Protein AF-A0A7S2V4F4-F1 (afdb_monomer_lite)

Structure (mmCIF, N/CA/C/O backbone):
data_AF-A0A7S2V4F4-F1
#
_entry.id   AF-A0A7S2V4F4-F1
#
loop_
_atom_site.group_PDB
_atom_site.id
_atom_site.type_symbol
_atom_site.label_atom_id
_atom_site.label_alt_id
_atom_site.label_comp_id
_atom_site.label_asym_id
_atom_site.label_entity_id
_atom_site.label_seq_id
_atom_site.pdbx_PDB_ins_code
_atom_site.Cartn_x
_atom_site.Cartn_y
_atom_site.Cartn_z
_atom_site.occupancy
_atom_site.B_iso_or_equiv
_atom_site.auth_seq_id
_atom_site.auth_comp_id
_atom_site.auth_asym_id
_atom_site.auth_atom_id
_atom_site.pdbx_PDB_model_num
ATOM 1 N N . MET A 1 1 ? -9.415 -10.595 29.756 1.00 62.31 1 MET A N 1
ATOM 2 C CA . MET A 1 1 ? -10.072 -9.813 30.822 1.00 62.31 1 MET A CA 1
ATOM 3 C C . MET A 1 1 ? -10.295 -10.662 32.071 1.00 62.31 1 MET A C 1
ATOM 5 O O . MET A 1 1 ? -10.622 -11.830 31.915 1.00 62.31 1 MET A O 1
ATOM 9 N N . ASN A 1 2 ? -10.116 -10.116 33.281 1.00 62.28 2 ASN A N 1
ATOM 10 C CA . ASN A 1 2 ? -10.559 -10.760 34.531 1.00 62.28 2 ASN A CA 1
ATOM 11 C C . ASN A 1 2 ? -11.779 -10.012 35.090 1.00 62.28 2 ASN A C 1
ATOM 13 O O . ASN A 1 2 ? -11.751 -8.787 35.116 1.00 62.28 2 ASN A O 1
ATOM 17 N N . ILE A 1 3 ? -12.831 -10.720 35.492 1.00 61.59 3 ILE A N 1
ATOM 18 C CA . ILE A 1 3 ? -14.077 -10.138 36.004 1.00 61.59 3 ILE A CA 1
ATOM 19 C C . ILE A 1 3 ? -14.425 -10.887 37.281 1.00 61.59 3 ILE A C 1
ATOM 21 O O . ILE A 1 3 ? -14.670 -12.094 37.228 1.00 61.59 3 ILE A O 1
ATOM 25 N N . ASN A 1 4 ? -14.390 -10.199 38.423 1.00 64.31 4 ASN A N 1
ATOM 26 C CA . ASN A 1 4 ? -14.613 -10.798 39.747 1.00 64.31 4 ASN A CA 1
ATOM 27 C C . ASN A 1 4 ? -13.823 -12.115 39.967 1.00 64.31 4 ASN A C 1
ATOM 29 O O . ASN A 1 4 ? -14.326 -13.072 40.552 1.00 64.31 4 ASN A O 1
ATOM 33 N N . GLY A 1 5 ? -12.590 -12.197 39.452 1.00 60.75 5 GLY A N 1
ATOM 34 C CA . GLY A 1 5 ? -11.716 -13.369 39.568 1.00 60.75 5 GLY A CA 1
ATOM 35 C C . GLY A 1 5 ? -11.769 -14.358 38.394 1.00 60.75 5 GLY A C 1
ATOM 36 O O . GLY A 1 5 ? -10.877 -15.201 38.291 1.00 60.75 5 GLY A O 1
ATOM 37 N N . GLN A 1 6 ? -12.729 -14.253 37.469 1.00 55.91 6 GLN A N 1
ATOM 38 C CA . GLN A 1 6 ? -12.863 -15.160 36.317 1.00 55.91 6 GLN A CA 1
ATOM 39 C C . GLN A 1 6 ? -12.247 -14.581 35.038 1.00 55.91 6 GLN A C 1
ATOM 41 O O . GLN A 1 6 ? -12.416 -13.404 34.738 1.00 55.91 6 GLN A O 1
ATOM 46 N N . ASN A 1 7 ? -11.542 -15.406 34.255 1.00 56.91 7 ASN A N 1
ATOM 47 C CA . ASN A 1 7 ? -10.865 -14.966 33.031 1.00 56.91 7 ASN A CA 1
ATOM 48 C C . ASN A 1 7 ? -11.736 -15.175 31.781 1.00 56.91 7 ASN A C 1
ATOM 50 O O . ASN A 1 7 ? -12.131 -16.296 31.476 1.00 56.91 7 ASN A O 1
ATOM 54 N N . PHE A 1 8 ? -11.934 -14.113 31.004 1.00 54.91 8 PHE A N 1
ATOM 55 C CA . PHE A 1 8 ? -12.653 -14.101 29.730 1.00 54.91 8 PHE A CA 1
ATOM 56 C C . PHE A 1 8 ? -11.713 -13.656 28.596 1.00 54.91 8 PHE A C 1
ATOM 58 O O . PHE A 1 8 ? -10.886 -12.761 28.802 1.00 54.91 8 PHE A O 1
ATOM 65 N N . LYS A 1 9 ? -11.821 -14.278 27.409 1.00 49.66 9 LYS A N 1
ATOM 66 C CA . LYS A 1 9 ? -11.088 -13.861 26.191 1.00 49.66 9 LYS A CA 1
ATOM 67 C C . LYS A 1 9 ? -11.708 -12.581 25.618 1.00 49.66 9 LYS A C 1
ATOM 69 O O . LYS A 1 9 ? -11.073 -11.538 25.624 1.00 49.66 9 LYS A O 1
ATOM 74 N N . SER A 1 10 ? -12.993 -12.659 25.298 1.00 52.56 10 SER A N 1
ATOM 75 C CA . SER A 1 10 ? -13.934 -11.553 25.140 1.00 52.56 10 SER A CA 1
ATOM 76 C C . SER A 1 10 ? -15.128 -11.879 26.039 1.00 52.56 10 SER A C 1
ATOM 78 O O . SER A 1 10 ? -15.491 -13.048 26.199 1.00 52.56 10 SER A O 1
ATOM 80 N N . GLY A 1 11 ? -15.654 -10.889 26.753 1.00 50.84 11 GLY A N 1
ATOM 81 C CA . GLY A 1 11 ? -16.546 -11.144 27.882 1.00 50.84 11 GLY A CA 1
ATOM 82 C C . GLY A 1 11 ? -17.834 -10.369 27.745 1.00 50.84 11 GLY A C 1
ATOM 83 O O . GLY A 1 11 ? -17.830 -9.161 27.936 1.00 50.84 11 GLY A O 1
ATOM 84 N N . PHE A 1 12 ? -18.922 -11.070 27.434 1.00 53.38 12 PHE A N 1
ATOM 85 C CA . PHE A 1 12 ? -20.243 -10.631 27.855 1.00 53.38 12 PHE A CA 1
ATOM 86 C C . PHE A 1 12 ? -20.450 -11.157 29.271 1.00 53.38 12 PHE A C 1
ATOM 88 O O . PHE A 1 12 ? -20.542 -12.367 29.482 1.00 53.38 12 PHE A O 1
ATOM 95 N N . VAL A 1 13 ? -20.484 -10.259 30.245 1.00 58.81 13 VAL A N 1
ATOM 96 C CA . VAL A 1 13 ? -20.947 -10.602 31.592 1.00 58.81 13 VAL A CA 1
ATOM 97 C C . VAL A 1 13 ? -22.441 -10.389 31.611 1.00 58.81 13 VAL A C 1
ATOM 99 O O . VAL A 1 13 ? -22.906 -9.389 31.072 1.00 58.81 13 VAL A O 1
ATOM 102 N N . SER A 1 14 ? -23.183 -11.292 32.246 1.00 56.91 14 SER A N 1
ATOM 103 C CA . SER A 1 14 ? -24.577 -11.021 32.576 1.00 56.91 14 SER A CA 1
ATOM 104 C C . SER A 1 14 ? -24.860 -11.255 34.043 1.00 56.91 14 SER A C 1
ATOM 106 O O . SER A 1 14 ? -24.337 -12.200 34.630 1.00 56.91 14 SER A O 1
ATOM 108 N N . LYS A 1 15 ? -25.700 -10.391 34.620 1.00 61.22 15 LYS A N 1
ATOM 109 C CA . LYS A 1 15 ? -26.214 -10.529 35.991 1.00 61.22 15 LYS A CA 1
ATOM 110 C C . LYS A 1 15 ? -25.131 -10.655 37.074 1.00 61.22 15 LYS A C 1
ATOM 112 O O . LYS A 1 15 ? -25.259 -11.474 37.980 1.00 61.22 15 LYS A O 1
ATOM 117 N N . SER A 1 16 ? -24.074 -9.846 36.993 1.00 64.19 16 SER A N 1
ATOM 118 C CA . SER A 1 16 ? -23.064 -9.785 38.059 1.00 64.19 16 SER A CA 1
ATOM 119 C C . SER A 1 16 ? -23.519 -8.895 39.220 1.00 64.19 16 SER A C 1
ATOM 121 O O . SER A 1 16 ? -24.177 -7.880 38.997 1.00 64.19 16 SER A O 1
ATOM 123 N N . THR A 1 17 ? -23.150 -9.277 40.447 1.00 67.31 17 THR A N 1
ATOM 124 C CA . THR A 1 17 ? -23.440 -8.542 41.688 1.00 67.31 17 THR A CA 1
ATOM 125 C C . THR A 1 17 ? -22.506 -7.346 41.874 1.00 67.31 17 THR A C 1
ATOM 127 O O . THR A 1 17 ? -21.348 -7.399 41.463 1.00 67.31 17 THR A O 1
ATOM 130 N N . ASN A 1 18 ? -23.005 -6.298 42.530 1.00 69.00 18 ASN A N 1
ATOM 131 C CA . ASN A 1 18 ? -22.286 -5.064 42.859 1.00 69.00 18 ASN A CA 1
ATOM 132 C C . ASN A 1 18 ? -21.264 -5.238 44.016 1.00 69.00 18 ASN A C 1
ATOM 134 O O . ASN A 1 18 ? -21.621 -5.889 45.004 1.00 69.00 18 ASN A O 1
ATOM 138 N N . PRO A 1 19 ? -20.059 -4.623 43.967 1.00 73.62 19 PRO A N 1
ATOM 139 C CA . PRO A 1 19 ? -19.442 -3.964 42.811 1.00 73.62 19 PRO A CA 1
ATOM 140 C C . PRO A 1 19 ? -18.874 -4.971 41.806 1.00 73.62 19 PRO A C 1
ATOM 142 O O . PRO A 1 19 ? -18.533 -6.104 42.152 1.00 73.62 19 PRO A O 1
ATOM 145 N N . ILE A 1 20 ? -18.761 -4.549 40.548 1.00 75.12 20 ILE A N 1
ATOM 146 C CA . ILE A 1 20 ? -18.159 -5.355 39.480 1.00 75.12 20 ILE A CA 1
ATOM 147 C C . ILE A 1 20 ? -16.804 -4.752 39.148 1.00 75.12 20 ILE A C 1
ATOM 149 O O . ILE A 1 20 ? -16.725 -3.583 38.778 1.00 75.12 20 ILE A O 1
ATOM 153 N N . ILE A 1 21 ? -15.747 -5.555 39.263 1.00 78.38 21 ILE A N 1
ATOM 154 C CA . ILE A 1 21 ? -14.378 -5.105 39.008 1.00 78.38 21 ILE A CA 1
ATOM 155 C C . ILE A 1 21 ? -13.834 -5.827 37.778 1.00 78.38 21 ILE A C 1
ATOM 157 O O . ILE A 1 21 ? -13.839 -7.061 37.701 1.00 78.38 21 ILE A O 1
ATOM 161 N N . PHE A 1 22 ? -13.337 -5.045 36.824 1.00 76.38 22 PHE A N 1
ATOM 162 C CA . PHE A 1 22 ? -12.709 -5.517 35.601 1.00 76.38 22 PHE A CA 1
ATOM 163 C C . PHE A 1 22 ? -11.201 -5.276 35.654 1.00 76.38 22 PHE A C 1
ATOM 165 O O . PHE A 1 22 ? -10.751 -4.138 35.735 1.00 76.38 22 PHE A O 1
ATOM 172 N N . GLY A 1 23 ? -10.409 -6.340 35.532 1.00 76.75 23 GLY A N 1
ATOM 173 C CA . GLY A 1 23 ? -8.972 -6.255 35.270 1.00 76.75 23 GLY A CA 1
ATOM 174 C C . GLY A 1 23 ? -8.701 -6.201 33.766 1.00 76.75 23 GLY A C 1
ATOM 175 O O . GLY A 1 23 ? -8.904 -7.204 33.063 1.00 76.75 23 GLY A O 1
ATOM 176 N N . LEU A 1 24 ? -8.231 -5.049 33.278 1.00 74.62 24 LEU A N 1
ATOM 177 C CA . LEU A 1 24 ? -8.103 -4.745 31.850 1.00 74.62 24 LEU A CA 1
ATOM 178 C C . LEU A 1 24 ? -6.743 -5.090 31.234 1.00 74.62 24 LEU A C 1
ATOM 180 O O . LEU A 1 24 ? -6.653 -5.212 30.018 1.00 74.62 24 LEU A O 1
ATOM 184 N N . LYS A 1 25 ? -5.689 -5.324 32.024 1.00 74.38 25 LYS A N 1
ATOM 185 C CA . LYS A 1 25 ? -4.336 -5.638 31.505 1.00 74.38 25 LYS A CA 1
ATOM 186 C C . LYS A 1 25 ? -3.853 -4.684 30.385 1.00 74.38 25 LYS A C 1
ATOM 188 O O . LYS A 1 25 ? -3.055 -5.115 29.561 1.00 74.38 25 LYS A O 1
ATOM 193 N N . GLU A 1 26 ? -4.359 -3.447 30.333 1.00 68.38 26 GLU A N 1
ATOM 194 C CA . GLU A 1 26 ? -4.004 -2.425 29.329 1.00 68.38 26 GLU A CA 1
ATOM 195 C C . GLU A 1 26 ? -4.258 -2.852 27.858 1.00 68.38 26 GLU A C 1
ATOM 197 O O . GLU A 1 26 ? -3.609 -2.359 26.944 1.00 68.38 26 GLU A O 1
ATOM 202 N N . LYS A 1 27 ? -5.199 -3.780 27.615 1.00 67.88 27 LYS A N 1
ATOM 203 C CA . LYS A 1 27 ? -5.502 -4.351 26.280 1.00 67.88 27 LYS A CA 1
ATOM 204 C C . LYS A 1 27 ? -6.847 -3.934 25.681 1.00 67.88 27 LYS A C 1
ATOM 206 O O . LYS A 1 27 ? -7.275 -4.488 24.675 1.00 67.88 27 LYS A O 1
ATOM 211 N N . TYR A 1 28 ? -7.569 -3.039 26.339 1.00 73.44 28 TYR A N 1
ATOM 212 C CA . TYR A 1 28 ? -8.926 -2.675 25.949 1.00 73.44 28 TYR A CA 1
ATOM 213 C C . TYR A 1 28 ? -9.034 -1.156 25.867 1.00 73.44 28 TYR A C 1
ATOM 215 O O . TYR A 1 28 ? -8.534 -0.446 26.735 1.00 73.44 28 TYR A O 1
ATOM 223 N N . HIS A 1 29 ? -9.706 -0.680 24.829 1.00 73.19 29 HIS A N 1
ATOM 224 C CA . HIS A 1 29 ? -9.856 0.742 24.508 1.00 73.19 29 HIS A CA 1
ATOM 225 C C . HIS A 1 29 ? -11.310 1.233 24.557 1.00 73.19 29 HIS A C 1
ATOM 227 O O . HIS A 1 29 ? -11.569 2.4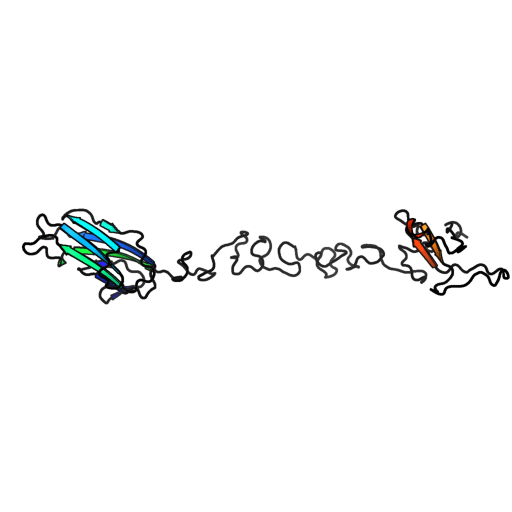25 24.703 1.00 73.19 29 HIS A O 1
ATOM 233 N N . GLY A 1 30 ? -12.266 0.307 24.488 1.00 71.06 30 GLY A N 1
ATOM 234 C CA . GLY A 1 30 ? -13.679 0.594 24.328 1.00 71.06 30 GLY A CA 1
ATOM 235 C C . GLY A 1 30 ? -14.517 -0.292 25.233 1.00 71.06 30 GLY A C 1
ATOM 236 O O . GLY A 1 30 ? -14.345 -1.516 25.277 1.00 71.06 30 GLY A O 1
ATOM 237 N N . LEU A 1 31 ? -15.450 0.342 25.933 1.00 75.38 31 LEU A N 1
ATOM 238 C CA . LEU A 1 31 ? -16.411 -0.307 26.810 1.00 75.38 31 LEU A CA 1
ATOM 239 C C . LEU A 1 31 ? -17.833 0.048 26.375 1.00 75.38 31 LEU A C 1
ATOM 241 O O . LEU A 1 31 ? -18.158 1.218 26.168 1.00 75.38 31 LEU A O 1
ATOM 245 N N . ALA A 1 32 ? -18.682 -0.973 26.298 1.00 73.25 32 ALA A N 1
ATOM 246 C CA . ALA A 1 32 ? -20.126 -0.812 26.269 1.00 73.25 32 ALA A CA 1
ATOM 247 C C . ALA A 1 32 ? -20.733 -1.638 27.404 1.00 73.25 32 ALA A C 1
ATOM 249 O O . ALA A 1 32 ? -20.444 -2.829 27.541 1.00 73.25 32 ALA A O 1
ATOM 250 N N . PHE A 1 33 ? -21.566 -1.038 28.243 1.00 75.88 33 PHE A N 1
ATOM 251 C CA . PHE A 1 33 ? -22.183 -1.762 29.348 1.00 75.88 33 PHE A CA 1
ATOM 252 C C . PHE A 1 33 ? -23.572 -1.226 29.665 1.00 75.88 33 PHE A C 1
ATOM 254 O O . PHE A 1 33 ? -23.840 -0.041 29.534 1.00 75.88 33 PHE A O 1
ATOM 261 N N . CYS A 1 34 ? -24.467 -2.110 30.085 1.00 76.31 34 CYS A N 1
ATOM 262 C CA . CYS A 1 34 ? -25.836 -1.780 30.440 1.00 76.31 34 CYS A CA 1
ATOM 263 C C . CYS A 1 34 ? -26.121 -2.190 31.879 1.00 76.31 34 CYS A C 1
ATOM 265 O O . CYS A 1 34 ? -25.716 -3.264 32.325 1.00 76.31 34 CYS A O 1
ATOM 267 N N . VAL A 1 35 ? -26.843 -1.339 32.594 1.00 77.12 35 VAL A N 1
ATOM 268 C CA . VAL A 1 35 ? -27.091 -1.445 34.032 1.00 77.12 35 VAL A CA 1
ATOM 269 C C . VAL A 1 35 ? -28.580 -1.373 34.305 1.00 77.12 35 VAL A C 1
ATOM 271 O O . VAL A 1 35 ? -29.305 -0.630 33.639 1.00 77.12 35 VAL A O 1
ATOM 274 N N . GLY A 1 36 ? -29.043 -2.137 35.288 1.00 72.56 36 GLY A N 1
ATOM 275 C CA . GLY A 1 36 ? -30.450 -2.165 35.655 1.00 72.56 36 GLY A CA 1
ATOM 276 C C . GLY A 1 36 ? -30.681 -2.640 37.082 1.00 72.56 36 GLY A C 1
ATOM 277 O O . GLY A 1 36 ? -29.808 -3.215 37.738 1.00 72.56 36 GLY A O 1
ATOM 278 N N . ILE A 1 37 ? -31.896 -2.393 37.562 1.00 70.56 37 ILE A N 1
ATOM 279 C CA . ILE A 1 37 ? -32.389 -2.904 38.840 1.00 70.56 37 ILE A CA 1
ATOM 280 C C . ILE A 1 37 ? -33.363 -4.040 38.520 1.00 70.56 37 ILE A C 1
ATOM 282 O O . ILE A 1 37 ? -34.216 -3.900 37.648 1.00 70.56 37 ILE A O 1
ATOM 286 N N . SER A 1 38 ? -33.214 -5.195 39.173 1.00 65.81 38 SER A N 1
ATOM 287 C CA . SER A 1 38 ? -34.147 -6.314 38.994 1.00 65.81 38 SER A CA 1
ATOM 288 C C . SER A 1 38 ? -35.543 -5.964 39.524 1.00 65.81 38 SER A C 1
ATOM 290 O O . SER A 1 38 ? -35.670 -5.386 40.604 1.00 65.81 38 SER A O 1
ATOM 292 N N . GLU A 1 39 ? -36.594 -6.398 38.821 1.00 58.94 39 GLU A N 1
ATOM 293 C CA . GLU A 1 39 ? -38.003 -6.237 39.231 1.00 58.94 39 GLU A CA 1
ATOM 294 C C . GLU A 1 39 ? -38.330 -6.923 40.572 1.00 58.94 39 GLU A C 1
ATOM 296 O O . GLU A 1 39 ? -39.334 -6.616 41.205 1.00 58.94 39 GLU A O 1
ATOM 301 N N . HIS A 1 40 ? -37.466 -7.829 41.041 1.00 56.53 40 HIS A N 1
ATOM 302 C CA . HIS A 1 40 ? -37.602 -8.500 42.337 1.00 56.53 40 HIS A CA 1
ATOM 303 C C . HIS A 1 40 ? -37.012 -7.713 43.519 1.00 56.53 40 HIS A C 1
ATOM 305 O O . HIS A 1 40 ? -36.945 -8.248 44.626 1.00 56.53 40 HIS A O 1
ATOM 311 N N . SER A 1 41 ? -36.542 -6.480 43.309 1.00 56.31 41 SER A N 1
ATOM 312 C CA . SER A 1 41 ? -35.979 -5.677 44.395 1.00 56.31 41 SER A CA 1
ATOM 313 C C . SER A 1 41 ? -37.054 -5.123 45.331 1.00 56.31 41 SER A C 1
ATOM 315 O O . SER A 1 41 ? -38.091 -4.637 44.893 1.00 56.31 41 SER A O 1
ATOM 317 N N . THR A 1 42 ? -36.797 -5.190 46.639 1.00 54.66 42 THR A N 1
ATOM 318 C CA . THR A 1 42 ? -37.662 -4.636 47.696 1.00 54.66 42 THR A CA 1
ATOM 319 C C . THR A 1 42 ? -37.406 -3.151 47.951 1.00 54.66 42 THR A C 1
ATOM 321 O O . THR A 1 42 ? -37.871 -2.604 48.949 1.00 54.66 42 THR A O 1
ATOM 324 N N . CYS A 1 43 ? -36.645 -2.488 47.079 1.00 52.12 43 CYS A N 1
ATOM 325 C CA . CYS A 1 43 ? -36.436 -1.051 47.150 1.00 52.12 43 CYS A CA 1
ATOM 326 C C . CYS A 1 43 ? -37.803 -0.392 46.903 1.00 52.12 43 CYS A C 1
ATOM 328 O O . CYS A 1 43 ? -38.453 -0.719 45.924 1.00 52.12 43 CYS A O 1
ATOM 330 N N . GLY A 1 44 ? -38.303 0.460 47.800 1.00 54.69 44 GLY A N 1
ATOM 331 C CA . GLY A 1 44 ? -39.604 1.125 47.624 1.00 54.69 44 GLY A CA 1
ATOM 332 C C . GLY A 1 44 ? -39.606 2.133 46.460 1.00 54.69 44 GLY A C 1
ATOM 333 O O . GLY A 1 44 ? -39.286 1.814 45.321 1.00 54.69 44 GLY A O 1
ATOM 334 N N . SER A 1 45 ? -39.904 3.407 46.731 1.00 57.78 45 SER A N 1
ATOM 335 C CA . SER A 1 45 ? -39.736 4.530 45.781 1.00 57.78 45 SER A CA 1
ATOM 336 C C . SER A 1 45 ? -38.259 4.914 45.540 1.00 57.78 45 SER A C 1
ATOM 338 O O . SER A 1 45 ? -37.922 6.087 45.376 1.00 57.78 45 SER A O 1
ATOM 340 N N . GLY A 1 46 ? -37.356 3.935 45.606 1.00 64.44 46 GLY A N 1
ATOM 341 C CA . GLY A 1 46 ? -35.912 4.138 45.604 1.00 64.44 46 GLY A CA 1
ATOM 342 C C . GLY A 1 46 ? -35.320 4.295 44.203 1.00 64.44 46 GLY A C 1
ATOM 343 O O . GLY A 1 46 ? -35.847 3.777 43.219 1.00 64.44 46 GLY A O 1
ATOM 344 N N . TRP A 1 47 ? -34.178 4.975 44.146 1.00 71.69 47 TRP A N 1
ATOM 345 C CA . TRP A 1 47 ? -33.321 5.083 42.968 1.00 71.69 47 TRP A CA 1
ATOM 346 C C . TRP A 1 47 ? -31.916 4.564 43.286 1.00 71.69 47 TRP A C 1
ATOM 348 O O . TRP A 1 47 ? -31.471 4.608 44.441 1.00 71.69 47 TRP A O 1
ATOM 358 N N . ALA A 1 48 ? -31.224 4.079 42.256 1.00 75.75 48 ALA A N 1
ATOM 359 C CA . ALA A 1 48 ? -29.810 3.728 42.312 1.00 75.75 48 ALA A CA 1
ATOM 360 C C . ALA A 1 48 ? -29.024 4.607 41.337 1.00 75.75 48 ALA A C 1
ATOM 362 O O . ALA A 1 48 ? -29.416 4.769 40.180 1.00 75.75 48 ALA A O 1
ATOM 363 N N . GLU A 1 49 ? -27.921 5.175 41.808 1.00 82.19 49 GLU A N 1
ATOM 364 C CA . GLU A 1 49 ? -26.916 5.796 40.954 1.00 82.19 49 GLU A CA 1
ATOM 365 C C . GLU A 1 49 ? -25.840 4.763 40.643 1.00 82.19 49 GLU A C 1
ATOM 367 O O . GLU A 1 49 ? -25.247 4.160 41.538 1.00 82.19 49 GLU A O 1
ATOM 372 N N . PHE A 1 50 ? -25.607 4.560 39.358 1.00 80.62 50 PHE A N 1
ATOM 373 C CA . PHE A 1 50 ? -24.586 3.680 38.833 1.00 80.62 50 PHE A CA 1
ATOM 374 C C . PHE A 1 50 ? -23.393 4.512 38.395 1.00 80.62 50 PHE A C 1
ATOM 376 O O . PHE A 1 50 ? -23.552 5.391 37.548 1.00 80.62 50 PHE A O 1
ATOM 383 N N . ARG A 1 51 ? -22.215 4.238 38.953 1.00 85.62 51 ARG A N 1
ATOM 384 C CA . ARG A 1 51 ? -20.976 4.974 38.683 1.00 85.62 51 ARG A CA 1
ATOM 385 C C . ARG A 1 51 ? -19.946 4.060 38.040 1.00 85.62 51 ARG A C 1
ATOM 387 O O . ARG A 1 51 ? -19.766 2.917 38.462 1.00 85.62 51 ARG A O 1
ATOM 394 N N . LEU A 1 52 ? -19.265 4.587 37.026 1.00 85.38 52 LEU A N 1
ATOM 395 C CA . LEU A 1 52 ? -18.092 3.965 36.428 1.00 85.38 52 LEU A CA 1
ATOM 396 C C . LEU A 1 52 ? -16.829 4.698 36.877 1.00 85.38 52 LEU A C 1
ATOM 398 O O . LEU A 1 52 ? -16.682 5.894 36.622 1.00 85.38 52 LEU A O 1
ATOM 402 N N . LEU A 1 53 ? -15.907 3.957 37.485 1.00 85.81 53 LEU A N 1
ATOM 403 C CA . LEU A 1 53 ? -14.618 4.453 37.955 1.00 85.81 53 LEU A CA 1
ATOM 404 C C . LEU A 1 53 ? -13.481 3.742 37.202 1.00 85.81 53 LEU A C 1
ATOM 406 O O . LEU A 1 53 ? -13.563 2.537 36.951 1.00 85.81 53 LEU A O 1
ATOM 410 N N . ILE A 1 54 ? -12.419 4.476 36.855 1.00 85.00 54 ILE A N 1
ATOM 411 C CA . ILE A 1 54 ? -11.157 3.923 36.320 1.00 85.00 54 ILE A CA 1
ATOM 412 C C . ILE A 1 54 ? -10.104 3.910 37.427 1.00 85.00 54 ILE A C 1
ATOM 414 O O . ILE A 1 54 ? -10.017 4.848 38.222 1.00 85.00 54 ILE A O 1
ATOM 418 N N . ASP A 1 55 ? -9.285 2.858 37.437 1.00 81.94 55 ASP A N 1
ATOM 419 C CA . ASP A 1 55 ? -8.050 2.751 38.223 1.00 81.94 55 ASP A CA 1
ATOM 420 C C . ASP A 1 55 ? -8.225 2.994 39.723 1.00 81.94 55 ASP A C 1
ATOM 422 O O . ASP A 1 55 ? -7.372 3.601 40.366 1.00 81.94 55 ASP A O 1
ATOM 426 N N . GLU A 1 56 ? -9.350 2.515 40.268 1.00 72.12 56 GLU A N 1
ATOM 427 C CA . GLU A 1 56 ? -9.724 2.664 41.684 1.00 72.12 56 GLU A CA 1
ATOM 428 C C . GLU A 1 56 ? -9.693 4.129 42.174 1.00 72.12 56 GLU A C 1
ATOM 430 O O . GLU A 1 56 ? -9.546 4.400 43.365 1.00 72.12 56 GLU A O 1
ATOM 435 N N . SER A 1 57 ? -9.831 5.091 41.257 1.00 69.44 57 SER A N 1
ATOM 436 C CA . SER A 1 57 ? -9.891 6.515 41.583 1.00 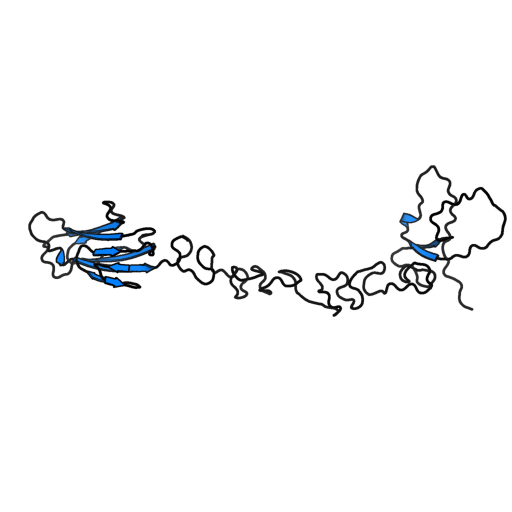69.44 57 SER A CA 1
ATOM 437 C C . SER A 1 57 ? -11.294 6.928 42.031 1.00 69.44 57 SER A C 1
ATOM 439 O O . SER A 1 57 ? -12.279 6.311 41.645 1.00 69.44 57 SER A O 1
ATOM 441 N N . GLU A 1 58 ? -11.411 8.032 42.777 1.00 70.06 58 GLU A N 1
ATOM 442 C CA . GLU A 1 58 ? -12.708 8.684 43.050 1.00 70.06 58 GLU A CA 1
ATOM 443 C C . GLU A 1 58 ? -13.279 9.416 41.815 1.00 70.06 58 GLU A C 1
ATOM 445 O O . GLU A 1 58 ? -14.314 10.082 41.893 1.00 70.06 58 GLU A O 1
ATOM 450 N N . HIS A 1 59 ? -12.603 9.342 40.662 1.00 76.94 59 HIS A N 1
ATOM 451 C CA . HIS A 1 59 ? -13.034 10.011 39.446 1.00 76.94 59 HIS A CA 1
ATOM 452 C C . HIS A 1 59 ? -14.101 9.182 38.722 1.00 76.94 59 HIS A C 1
ATOM 454 O O . HIS A 1 59 ? -13.823 8.123 38.156 1.00 76.94 59 HIS A O 1
ATOM 460 N N . VAL A 1 60 ? -15.330 9.695 38.725 1.00 81.88 60 VAL A N 1
ATOM 461 C CA . VAL A 1 60 ? -16.460 9.117 37.992 1.00 81.88 60 VAL A CA 1
ATOM 462 C C . VAL A 1 60 ? -16.386 9.554 36.529 1.00 81.88 60 VAL A C 1
ATOM 464 O O . VAL A 1 60 ? -16.507 10.742 36.236 1.00 81.88 60 VAL A O 1
ATOM 467 N N . LEU A 1 61 ? -16.208 8.605 35.611 1.00 81.62 61 LEU A N 1
ATOM 468 C CA . LEU A 1 61 ? -16.157 8.891 34.166 1.00 81.62 61 LEU A CA 1
ATOM 469 C C . LEU A 1 61 ? -17.528 9.146 33.570 1.00 81.62 61 LEU A C 1
ATOM 471 O O . LEU A 1 61 ? -17.697 10.017 32.724 1.00 81.62 61 LEU A O 1
ATOM 475 N N . ASP A 1 62 ? -18.493 8.340 33.992 1.00 84.75 62 ASP A N 1
ATOM 476 C CA . ASP A 1 62 ? -19.895 8.508 33.661 1.00 84.75 62 ASP A CA 1
ATOM 477 C C . ASP A 1 62 ? -20.720 7.906 34.800 1.00 84.75 62 ASP A C 1
ATOM 479 O O . ASP A 1 62 ? -20.292 6.977 35.501 1.00 84.75 62 ASP A O 1
ATOM 483 N N . SER A 1 63 ? -21.920 8.438 34.977 1.00 86.06 63 SER A N 1
ATOM 484 C CA . SER A 1 63 ? -22.918 7.869 35.859 1.00 86.06 63 SER A CA 1
ATOM 485 C C . SER A 1 63 ? -24.306 7.921 35.235 1.00 86.06 63 SER A C 1
ATOM 487 O O . SER A 1 63 ? -24.626 8.733 34.360 1.00 86.06 63 SER A O 1
ATOM 489 N N . LYS A 1 64 ? -25.152 6.987 35.657 1.00 86.94 64 LYS A N 1
ATOM 490 C CA . LYS A 1 64 ? -26.560 6.933 35.267 1.00 86.94 64 LYS A CA 1
ATOM 491 C C . LYS A 1 64 ? -27.379 6.643 36.509 1.00 86.94 64 LYS A C 1
ATOM 493 O O . LYS A 1 64 ? -27.100 5.690 37.231 1.00 86.94 64 LYS A O 1
ATOM 498 N N . THR A 1 65 ? -28.412 7.440 36.732 1.00 82.50 65 THR A N 1
ATOM 499 C CA . THR A 1 65 ? -29.388 7.183 37.790 1.00 82.50 65 THR A CA 1
ATOM 500 C C . THR A 1 65 ? -30.579 6.451 37.202 1.00 82.50 65 THR A C 1
ATOM 502 O O . THR A 1 65 ? -31.046 6.794 36.115 1.00 82.50 65 THR A O 1
ATOM 505 N N . LYS A 1 66 ? -31.065 5.442 37.920 1.00 78.88 66 LYS A N 1
ATOM 506 C CA . LYS A 1 66 ? -32.240 4.662 37.543 1.00 78.88 66 LYS A CA 1
ATOM 507 C C . LYS A 1 66 ? -33.212 4.528 38.690 1.00 78.88 66 LYS A C 1
ATOM 509 O O . LYS A 1 66 ? -32.808 4.290 39.830 1.00 78.88 66 LYS A O 1
ATOM 514 N N . ASN A 1 67 ? -34.491 4.620 38.353 1.00 74.12 67 ASN A N 1
ATOM 515 C CA . ASN A 1 67 ? -35.567 4.269 39.265 1.00 74.12 67 ASN A CA 1
ATOM 516 C C . ASN A 1 67 ? -35.892 2.777 39.151 1.00 74.12 67 ASN A C 1
ATOM 518 O O . ASN A 1 67 ? -35.591 2.119 38.151 1.00 74.12 67 ASN A O 1
ATOM 522 N N . LEU A 1 68 ? -36.529 2.236 40.186 1.00 71.12 68 LEU A N 1
ATOM 523 C CA . LEU A 1 68 ? -37.039 0.873 40.144 1.00 71.12 68 LEU A CA 1
ATOM 524 C C . LEU A 1 68 ? -38.078 0.698 39.023 1.00 71.12 68 LEU A C 1
ATOM 526 O O . LEU A 1 68 ? -38.989 1.510 38.882 1.00 71.12 68 LEU A O 1
ATOM 530 N N . GLY A 1 69 ? -37.960 -0.396 38.266 1.00 66.25 69 GLY A N 1
ATOM 531 C CA . GLY A 1 69 ? -38.895 -0.755 37.196 1.00 66.25 69 GLY A CA 1
ATOM 532 C C . GLY A 1 69 ? -38.647 -0.038 35.866 1.00 66.25 69 GLY A C 1
ATOM 533 O O . GLY A 1 69 ? -39.389 -0.269 34.917 1.00 66.25 69 GLY A O 1
ATOM 534 N N . GLU A 1 70 ? -37.621 0.811 35.776 1.00 73.06 70 GLU A N 1
ATOM 535 C CA . GLU A 1 70 ? -37.185 1.382 34.502 1.00 73.06 70 GLU A CA 1
ATOM 536 C C . GLU A 1 70 ? -36.331 0.392 33.702 1.00 73.06 70 GLU A C 1
ATOM 538 O O . GLU A 1 70 ? -35.556 -0.388 34.264 1.00 73.06 70 GLU A O 1
ATOM 543 N N . ASP A 1 71 ? -36.415 0.491 32.372 1.00 75.38 71 ASP A N 1
ATOM 544 C CA . ASP A 1 71 ? -35.535 -0.235 31.458 1.00 75.38 71 ASP A CA 1
ATOM 545 C C . ASP A 1 71 ? -34.057 0.047 31.760 1.00 75.38 71 ASP A C 1
ATOM 547 O O . ASP A 1 71 ? -33.681 1.130 32.232 1.00 75.38 71 ASP A O 1
ATOM 551 N N . ALA A 1 72 ? -33.198 -0.920 31.431 1.00 74.31 72 ALA A N 1
ATOM 552 C CA . ALA A 1 72 ? -31.760 -0.792 31.616 1.00 74.31 72 ALA A CA 1
ATOM 553 C C . ALA A 1 72 ? -31.203 0.463 30.918 1.00 74.31 72 ALA A C 1
ATOM 555 O O . ALA A 1 72 ? -31.597 0.806 29.804 1.00 74.31 72 ALA A O 1
ATOM 556 N N . SER A 1 73 ? -30.259 1.146 31.568 1.00 80.75 73 SER A N 1
ATOM 557 C CA . SER A 1 73 ? -29.481 2.213 30.932 1.00 80.75 73 SER A CA 1
ATOM 558 C C . SER A 1 73 ? -28.191 1.647 30.391 1.00 80.75 73 SER A C 1
ATOM 560 O O . SER A 1 73 ? -27.495 0.938 31.109 1.00 80.75 73 SER A O 1
ATOM 562 N N . CYS A 1 74 ? -27.844 2.016 29.165 1.00 80.25 74 CYS A N 1
ATOM 563 C CA . CYS A 1 74 ? -26.566 1.664 28.578 1.00 80.25 74 CYS A CA 1
ATOM 564 C C . CYS A 1 74 ? -25.620 2.862 28.555 1.00 80.25 74 CYS A C 1
ATOM 566 O O . CYS A 1 74 ? -26.026 4.021 28.447 1.00 80.25 74 CYS A O 1
ATOM 568 N N . PHE A 1 75 ? -24.354 2.525 28.694 1.00 79.31 75 PHE A N 1
ATOM 569 C CA . PHE A 1 75 ? -23.193 3.350 28.490 1.00 79.31 75 PHE A CA 1
ATOM 570 C C . PHE A 1 75 ? -22.501 2.787 27.258 1.00 79.31 75 PHE A C 1
ATOM 572 O O . PHE A 1 75 ? -22.097 1.622 27.256 1.00 79.31 75 PHE A O 1
ATOM 579 N N . ASP A 1 76 ? -22.374 3.602 26.223 1.00 78.25 76 ASP A N 1
ATOM 580 C CA . ASP A 1 76 ? -21.817 3.183 24.945 1.00 78.25 76 ASP A CA 1
ATOM 581 C C . ASP A 1 76 ? -20.625 4.067 24.586 1.00 78.25 76 ASP A C 1
ATOM 583 O O . ASP A 1 76 ? -20.589 5.249 24.930 1.00 78.25 76 ASP A O 1
ATOM 587 N N . ASN A 1 77 ? -19.660 3.491 23.868 1.00 72.56 77 ASN A N 1
ATOM 588 C CA . ASN A 1 77 ? -18.473 4.186 23.361 1.00 72.56 77 ASN A CA 1
ATOM 589 C C . ASN A 1 77 ? -17.635 4.882 24.448 1.00 72.56 77 ASN A C 1
ATOM 591 O O . ASN A 1 77 ? -17.059 5.943 24.204 1.00 72.56 77 ASN A O 1
ATOM 595 N N . ILE A 1 78 ? -17.538 4.290 25.643 1.00 79.50 78 ILE A N 1
ATOM 596 C CA . ILE A 1 78 ? -16.633 4.820 26.664 1.00 79.50 78 ILE A CA 1
ATOM 597 C C . ILE A 1 78 ? -15.202 4.457 26.292 1.00 79.50 78 ILE A C 1
ATOM 599 O O . ILE A 1 78 ? -14.857 3.276 26.185 1.00 79.50 78 ILE A O 1
ATOM 603 N N . ASN A 1 79 ? -14.378 5.491 26.134 1.00 77.31 79 ASN A N 1
ATOM 604 C CA . ASN A 1 79 ? -12.943 5.359 25.954 1.00 77.31 79 ASN A CA 1
ATOM 605 C C . ASN A 1 79 ? -12.291 4.979 27.292 1.00 77.31 79 ASN A C 1
ATOM 607 O O . ASN A 1 79 ? -12.313 5.758 28.244 1.00 77.31 79 ASN A O 1
ATOM 611 N N . ILE A 1 80 ? -11.729 3.775 27.350 1.00 78.75 80 ILE A N 1
ATOM 612 C CA . ILE A 1 80 ? -11.029 3.221 28.521 1.00 78.75 80 ILE A CA 1
ATOM 613 C C . ILE A 1 80 ? -9.542 3.002 28.226 1.00 78.75 80 ILE A C 1
ATOM 615 O O . ILE A 1 80 ? -8.884 2.183 28.868 1.00 78.75 80 ILE A O 1
ATOM 619 N N . PHE A 1 81 ? -9.019 3.708 27.224 1.00 77.00 81 PHE A N 1
ATOM 620 C CA . PHE A 1 81 ? -7.642 3.575 26.791 1.00 77.00 81 PHE A CA 1
ATOM 621 C C . PHE A 1 81 ? -6.655 3.804 27.944 1.00 77.00 81 PHE A C 1
ATOM 623 O O . PHE A 1 81 ? -6.719 4.809 28.650 1.00 77.00 81 PHE A O 1
ATOM 630 N N . GLY A 1 82 ? -5.737 2.853 28.135 1.00 74.88 82 GLY A N 1
ATOM 631 C CA . GLY A 1 82 ? -4.726 2.900 29.194 1.00 74.88 82 GLY A CA 1
ATOM 632 C C . GLY A 1 82 ? -5.228 2.548 30.600 1.00 74.88 82 GLY A C 1
ATOM 633 O O . GLY A 1 82 ? -4.411 2.479 31.516 1.00 74.88 82 GLY A O 1
ATOM 634 N N . ALA A 1 83 ? -6.524 2.275 30.786 1.00 79.44 83 ALA A N 1
ATOM 635 C CA . ALA A 1 83 ? -7.055 1.866 32.081 1.00 79.44 83 ALA A CA 1
ATOM 636 C C . ALA A 1 83 ? -6.560 0.461 32.467 1.00 79.44 83 ALA A C 1
ATOM 638 O O . ALA A 1 83 ? -6.568 -0.486 31.669 1.00 79.44 83 ALA A O 1
ATOM 639 N N . ARG A 1 84 ? -6.160 0.299 33.728 1.00 80.62 84 ARG A N 1
ATOM 640 C CA . ARG A 1 84 ? -5.740 -0.987 34.308 1.00 80.62 84 ARG A CA 1
ATOM 641 C C . ARG A 1 84 ? -6.906 -1.715 34.942 1.00 80.62 84 ARG A C 1
ATOM 643 O O . ARG A 1 84 ? -7.011 -2.940 34.807 1.00 80.62 84 ARG A O 1
ATOM 650 N N . THR A 1 85 ? -7.774 -0.968 35.614 1.00 82.56 85 THR A N 1
ATOM 651 C CA . THR A 1 85 ? -8.977 -1.492 36.255 1.00 82.56 85 THR A CA 1
ATOM 652 C C . THR A 1 85 ? -10.185 -0.613 35.960 1.00 82.56 85 THR A C 1
ATOM 654 O O . THR A 1 85 ? -10.064 0.602 35.823 1.00 82.56 85 THR A O 1
ATOM 657 N N . LEU A 1 86 ? -11.357 -1.237 35.860 1.00 81.69 86 LEU A N 1
ATOM 658 C CA . LEU A 1 86 ? -12.637 -0.536 35.917 1.00 81.69 86 LEU A CA 1
ATOM 659 C C . LEU A 1 86 ? -13.427 -1.068 37.093 1.00 81.69 86 LEU A C 1
ATOM 661 O O . LEU A 1 86 ? -13.571 -2.284 37.233 1.00 81.69 86 LEU A O 1
ATOM 665 N N . THR A 1 87 ? -13.991 -0.160 37.871 1.00 83.44 87 THR A N 1
ATOM 666 C CA . THR A 1 87 ? -14.909 -0.499 38.948 1.00 83.44 87 THR A CA 1
ATOM 667 C C . THR A 1 87 ? -16.268 0.069 38.614 1.00 83.44 87 THR A C 1
ATOM 669 O O . THR A 1 87 ? -16.420 1.249 38.304 1.00 83.44 87 THR A O 1
ATOM 672 N N . PHE A 1 88 ? -17.261 -0.802 38.663 1.00 79.94 88 PHE A N 1
ATOM 673 C CA . PHE A 1 88 ? -18.650 -0.428 38.564 1.00 79.94 88 PHE A CA 1
ATOM 674 C C . PHE A 1 88 ? -19.296 -0.568 39.932 1.00 79.94 88 PHE A C 1
ATOM 676 O O . PHE A 1 88 ? -19.321 -1.668 40.495 1.00 79.94 88 PHE A O 1
ATOM 683 N N . GLU A 1 89 ? -19.834 0.536 40.436 1.00 81.19 89 GLU A N 1
ATOM 684 C CA . GLU A 1 89 ? -20.539 0.565 41.709 1.00 81.19 89 GLU A CA 1
ATOM 685 C C . GLU A 1 89 ? -21.956 1.126 41.552 1.00 81.19 89 GLU A C 1
ATOM 687 O O . GLU A 1 89 ? -22.207 2.073 40.806 1.00 81.19 89 GLU A O 1
ATOM 692 N N . ALA A 1 90 ? -22.895 0.523 42.273 1.00 77.81 90 ALA A N 1
ATOM 693 C CA . ALA A 1 90 ? -24.253 1.010 42.445 1.00 77.81 90 ALA A CA 1
ATOM 694 C C . ALA A 1 90 ? -24.432 1.536 43.872 1.00 77.81 90 ALA A C 1
ATOM 696 O O . ALA A 1 90 ? -24.125 0.831 44.838 1.00 77.81 90 ALA A O 1
ATOM 697 N N . ILE A 1 91 ? -24.967 2.749 44.001 1.00 77.06 91 ILE A N 1
ATOM 698 C CA . ILE A 1 91 ? -25.215 3.420 45.279 1.00 77.06 91 ILE A CA 1
ATOM 699 C C . ILE A 1 91 ? -26.705 3.749 45.376 1.00 77.06 91 ILE A C 1
ATOM 701 O O . ILE A 1 91 ? -27.280 4.358 44.476 1.00 77.06 91 ILE A O 1
ATOM 705 N N . SER A 1 92 ? -27.349 3.339 46.470 1.00 72.75 92 SER A N 1
ATOM 706 C CA . SER A 1 92 ? -28.766 3.627 46.723 1.00 72.75 92 SER A CA 1
ATOM 707 C C . SER A 1 92 ? -28.959 5.006 47.352 1.00 72.75 92 SER A C 1
ATOM 709 O O . SER A 1 92 ? -28.243 5.363 48.286 1.00 72.75 92 SER A O 1
ATOM 711 N N . GLY A 1 93 ? -29.982 5.739 46.915 1.00 60.25 93 GLY A N 1
ATOM 712 C CA . GLY A 1 93 ? -30.258 7.109 47.356 1.00 60.25 93 GLY A CA 1
ATOM 713 C C . GLY A 1 93 ? -31.209 7.309 48.544 1.00 60.25 93 GLY A C 1
ATOM 714 O O . GLY A 1 93 ? -31.800 8.383 48.638 1.00 60.25 93 GLY A O 1
ATOM 715 N N . GLN A 1 94 ? -31.424 6.325 49.428 1.00 56.94 94 GLN A N 1
ATOM 716 C CA . GLN A 1 94 ? -32.320 6.491 50.589 1.00 56.94 94 GLN A CA 1
ATOM 717 C C . GLN A 1 94 ? -31.640 6.240 51.939 1.00 56.94 94 GLN A C 1
ATOM 719 O O . GLN A 1 94 ? -30.774 5.379 52.073 1.00 56.94 94 GLN A O 1
ATOM 724 N N . SER A 1 95 ? -32.078 7.012 52.940 1.00 52.94 95 SER A N 1
ATOM 725 C CA . SER A 1 95 ? -31.590 7.020 54.323 1.00 52.94 95 SER A CA 1
ATOM 726 C C . SER A 1 9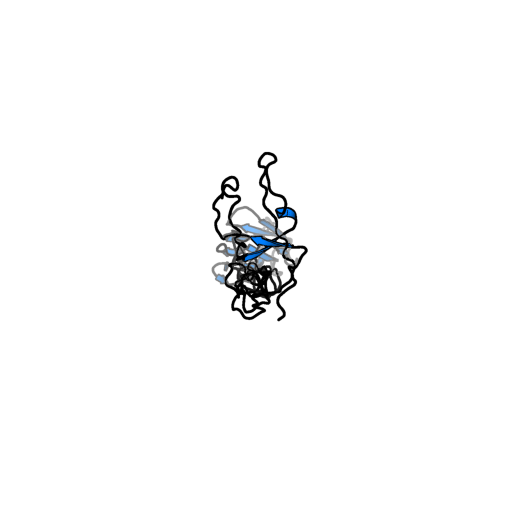5 ? -32.313 6.052 55.264 1.00 52.94 95 SER A C 1
ATOM 728 O O . SER A 1 95 ? -32.022 6.071 56.455 1.00 52.94 95 SER A O 1
ATOM 730 N N . GLU A 1 96 ? -33.237 5.213 54.792 1.00 50.69 96 GLU A N 1
ATOM 731 C CA . GLU A 1 96 ? -33.906 4.228 55.650 1.00 50.69 96 GLU A CA 1
ATOM 732 C C . GLU A 1 96 ? -33.938 2.840 54.994 1.00 50.69 96 GLU A C 1
ATOM 734 O O . GLU A 1 96 ? -34.574 2.618 53.971 1.00 50.69 96 GLU A O 1
ATOM 739 N N . SER A 1 97 ? -33.167 1.937 55.608 1.00 53.56 97 SER A N 1
ATOM 740 C CA . SER A 1 97 ? -33.208 0.469 55.553 1.00 53.56 97 SER A CA 1
ATOM 741 C C . SER A 1 97 ? -33.552 -0.214 54.217 1.00 53.56 97 SER A C 1
ATOM 743 O O . SER A 1 97 ? -34.710 -0.437 53.876 1.00 53.56 97 SER A O 1
ATOM 745 N N . GLU A 1 98 ? -32.477 -0.702 53.591 1.00 54.09 98 GLU A N 1
ATOM 746 C CA . GLU A 1 98 ? -32.398 -1.927 52.781 1.00 54.09 98 GLU A CA 1
ATOM 747 C C . GLU A 1 98 ? -33.099 -1.929 51.416 1.00 54.09 98 GLU A C 1
ATOM 749 O O . GLU A 1 98 ? -33.833 -2.850 51.055 1.00 54.09 98 GLU A O 1
ATOM 754 N N . CYS A 1 99 ? -32.692 -0.998 50.550 1.00 54.50 99 CYS A N 1
ATOM 755 C CA . CYS A 1 99 ? -32.482 -1.413 49.167 1.00 54.50 99 CYS A CA 1
ATOM 756 C C . CYS A 1 99 ? -31.298 -2.393 49.163 1.00 54.50 99 CYS A C 1
ATOM 758 O O . CYS A 1 99 ? -30.140 -1.985 49.248 1.00 54.50 99 CYS A O 1
ATOM 760 N N . GLN A 1 100 ? -31.578 -3.699 49.162 1.00 58.16 100 GLN A N 1
ATOM 761 C CA . GLN A 1 100 ? -30.539 -4.715 49.036 1.00 58.16 100 GLN A CA 1
ATOM 762 C C . GLN A 1 100 ? -29.865 -4.565 47.660 1.00 58.16 100 GLN A C 1
ATOM 764 O O . GLN A 1 100 ? -30.347 -5.077 46.649 1.00 58.16 100 GLN A O 1
ATOM 769 N N . LEU A 1 101 ? -28.726 -3.860 47.623 1.00 57.19 101 LEU A N 1
ATOM 770 C CA . LEU A 1 101 ? -27.894 -3.645 46.426 1.00 57.19 101 LEU A CA 1
ATOM 771 C C . LEU A 1 101 ? -27.458 -4.963 45.752 1.00 57.19 101 LEU A C 1
ATOM 773 O O . LEU A 1 101 ? -27.021 -4.951 44.603 1.00 57.19 101 LEU A O 1
ATOM 777 N N . SER A 1 102 ? -27.628 -6.105 46.429 1.00 55.50 102 SER A N 1
ATOM 778 C CA . SER A 1 102 ? -27.460 -7.460 45.891 1.00 55.50 102 SER A CA 1
ATOM 779 C C . SER A 1 102 ? -28.407 -7.803 44.728 1.00 55.50 102 SER A C 1
ATOM 781 O O . SER A 1 102 ? -28.172 -8.799 44.050 1.00 55.50 102 SER A O 1
ATOM 783 N N . LEU A 1 103 ? -29.447 -6.995 44.470 1.00 54.81 103 LEU A N 1
ATOM 784 C CA . LEU A 1 103 ? -30.403 -7.168 43.361 1.00 54.81 103 LEU A CA 1
ATOM 785 C C . LEU A 1 103 ? -30.160 -6.215 42.173 1.00 54.81 103 LEU A C 1
ATOM 787 O O . LEU A 1 103 ? -30.943 -6.199 41.216 1.00 54.81 103 LEU A O 1
ATOM 791 N N . THR A 1 104 ? -29.075 -5.438 42.216 1.00 63.84 104 THR A N 1
ATOM 792 C CA . THR A 1 104 ? -28.581 -4.689 41.052 1.00 63.84 104 THR A CA 1
ATOM 793 C C . THR A 1 104 ? -27.800 -5.618 40.133 1.00 63.84 104 THR A C 1
ATOM 795 O O . THR A 1 104 ? -27.102 -6.526 40.591 1.00 63.84 104 THR A O 1
ATOM 798 N N . TRP A 1 105 ? -27.940 -5.418 38.826 1.00 65.50 105 TRP A N 1
ATOM 799 C CA . TRP A 1 105 ? -27.219 -6.201 37.83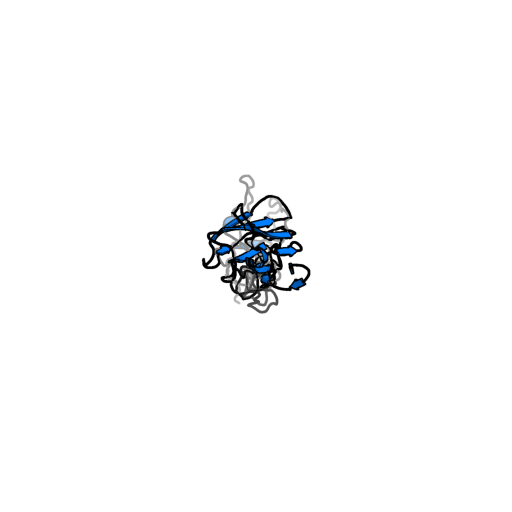5 1.00 65.50 105 TRP A CA 1
ATOM 800 C C . TRP A 1 105 ? -26.625 -5.299 36.759 1.00 65.50 105 TRP A C 1
ATOM 802 O O . TRP A 1 105 ? -27.193 -4.266 36.403 1.00 65.50 105 TRP A O 1
ATOM 812 N N . ALA A 1 106 ? -25.496 -5.728 36.200 1.00 65.56 106 ALA A N 1
ATOM 813 C CA . ALA A 1 106 ? -24.956 -5.136 34.986 1.00 65.56 106 ALA A CA 1
ATOM 814 C C . ALA A 1 106 ? -24.563 -6.211 33.976 1.00 65.56 106 ALA A C 1
ATOM 816 O O . ALA A 1 106 ? -24.133 -7.315 34.337 1.00 65.56 106 ALA A O 1
ATOM 817 N N . ASN A 1 107 ? -24.699 -5.846 32.706 1.00 66.00 107 ASN A N 1
ATOM 818 C CA . ASN A 1 107 ? -24.123 -6.555 31.584 1.00 66.00 107 ASN A CA 1
ATOM 819 C C . ASN A 1 107 ? -23.016 -5.688 30.990 1.00 66.00 107 ASN A C 1
ATOM 821 O O . ASN A 1 107 ? -23.253 -4.522 30.697 1.00 66.00 107 ASN A O 1
ATOM 825 N N . ALA A 1 108 ? -21.828 -6.241 30.774 1.00 65.88 108 ALA A N 1
ATOM 826 C CA . ALA A 1 108 ? -20.713 -5.502 30.185 1.00 65.88 108 ALA A CA 1
ATOM 827 C C . ALA A 1 108 ? -20.153 -6.255 28.984 1.00 65.88 108 ALA A C 1
ATOM 829 O O . ALA A 1 108 ? -20.057 -7.483 29.014 1.00 65.88 108 ALA A O 1
ATOM 830 N N . ARG A 1 109 ? -19.790 -5.502 27.946 1.00 67.44 109 ARG A N 1
ATOM 831 C CA . ARG A 1 109 ? -19.065 -5.941 26.757 1.00 67.44 109 ARG A CA 1
ATOM 832 C C . ARG A 1 109 ? -17.842 -5.044 26.590 1.00 67.44 109 ARG A C 1
ATOM 834 O O . ARG A 1 109 ? -17.955 -3.822 26.586 1.00 67.44 109 ARG A O 1
ATOM 841 N N . VAL A 1 110 ? -16.678 -5.657 26.409 1.00 66.38 110 VAL A N 1
ATOM 842 C CA . VAL A 1 110 ? -15.418 -4.928 26.210 1.00 66.38 110 VAL A CA 1
ATOM 843 C C . VAL A 1 110 ? -14.774 -5.370 24.903 1.00 66.38 110 VAL A C 1
ATOM 845 O O . VAL A 1 110 ? -14.829 -6.557 24.568 1.00 66.38 110 VAL A O 1
ATOM 848 N N . TYR A 1 111 ? -14.196 -4.417 24.174 1.00 66.94 111 TYR A N 1
ATOM 849 C CA . TYR A 1 111 ? -13.534 -4.636 22.888 1.00 66.94 111 TYR A CA 1
ATOM 850 C C . TYR A 1 111 ? -12.016 -4.665 23.078 1.00 66.94 111 TYR A C 1
ATOM 852 O O . TYR A 1 111 ? -11.455 -3.747 23.683 1.00 66.94 111 TYR A O 1
ATOM 860 N N . GLU A 1 112 ? -11.377 -5.758 22.648 1.00 71.25 112 GLU A N 1
ATOM 861 C CA . GLU A 1 112 ? -9.915 -5.896 22.674 1.00 71.25 112 GLU A CA 1
ATOM 862 C C . GLU A 1 112 ? -9.305 -4.981 21.610 1.00 71.25 112 GLU A C 1
ATOM 864 O O . GLU A 1 112 ? -9.805 -4.926 20.489 1.00 71.25 112 GLU A O 1
ATOM 869 N N . ASP A 1 113 ? -8.250 -4.270 21.997 1.00 75.06 113 ASP A N 1
ATOM 870 C CA . ASP A 1 113 ? -7.429 -3.450 21.118 1.00 75.06 113 ASP A CA 1
ATOM 871 C C . ASP A 1 113 ? -6.095 -4.171 20.911 1.00 75.06 113 ASP A C 1
ATOM 873 O O . ASP A 1 113 ? -5.302 -4.336 21.846 1.00 75.06 113 ASP A O 1
ATOM 877 N N . GLU A 1 114 ? -5.864 -4.662 19.697 1.00 79.81 114 GLU A N 1
ATOM 878 C CA . GLU A 1 114 ? -4.606 -5.322 19.342 1.00 79.81 114 GLU A CA 1
ATOM 879 C C . GLU A 1 114 ? -3.475 -4.311 19.120 1.00 79.81 114 GLU A C 1
ATOM 881 O O . GLU A 1 114 ? -2.302 -4.693 19.135 1.00 79.81 114 GLU A O 1
ATOM 886 N N . CYS A 1 115 ? -3.816 -3.030 18.960 1.00 82.81 115 CYS A N 1
ATOM 887 C CA . CYS A 1 115 ? -2.904 -1.932 18.690 1.00 82.81 115 CYS A CA 1
ATOM 888 C C . CYS A 1 115 ? -3.055 -0.804 19.713 1.00 82.81 115 CYS A C 1
ATOM 890 O O . CYS A 1 115 ? -3.301 0.340 19.345 1.00 82.81 115 CYS A O 1
ATOM 892 N N . PRO A 1 116 ? -2.790 -1.072 21.004 1.00 75.69 116 PRO A N 1
ATOM 893 C CA . PRO A 1 116 ? -3.026 -0.093 22.058 1.00 75.69 116 PRO A CA 1
ATOM 894 C C . PRO A 1 116 ? -2.273 1.225 21.821 1.00 75.69 116 PRO A C 1
ATOM 896 O O . PRO A 1 116 ? -2.751 2.288 22.167 1.00 75.69 116 PRO A O 1
ATOM 899 N N . TYR A 1 117 ? -1.100 1.228 21.195 1.00 79.94 117 TYR A N 1
ATOM 900 C CA . TYR A 1 117 ? -0.365 2.481 20.975 1.00 79.94 117 TYR A CA 1
ATOM 901 C C . TYR A 1 117 ? -0.717 3.207 19.666 1.00 79.94 117 TYR A C 1
ATOM 903 O O . TYR A 1 117 ? -0.080 4.212 19.354 1.00 79.94 117 TYR A O 1
ATOM 911 N N . ASP A 1 118 ? -1.710 2.728 18.913 1.00 80.25 118 ASP A N 1
ATOM 912 C CA . ASP A 1 118 ? -2.156 3.313 17.649 1.00 80.25 118 ASP A CA 1
ATOM 913 C C . ASP A 1 118 ? -3.599 3.822 17.766 1.00 80.25 118 ASP A C 1
ATOM 915 O O . ASP A 1 118 ? -4.561 3.065 17.776 1.00 80.25 118 ASP A O 1
ATOM 919 N N . LEU A 1 119 ? -3.772 5.143 17.820 1.00 80.38 119 LEU A N 1
ATOM 920 C CA . LEU A 1 119 ? -5.103 5.750 17.940 1.00 80.38 119 LEU A CA 1
ATOM 921 C C . LEU A 1 119 ? -5.958 5.605 16.671 1.00 80.38 119 LEU A C 1
ATOM 923 O O . LEU A 1 119 ? -7.163 5.850 16.721 1.00 80.38 119 LEU A O 1
ATOM 927 N N . SER A 1 120 ? -5.345 5.269 15.536 1.00 81.81 120 SER A N 1
ATOM 928 C CA . SER A 1 120 ? -6.022 5.145 14.243 1.00 81.81 120 SER A CA 1
ATOM 929 C C . SER A 1 120 ? -6.409 3.708 13.901 1.00 81.81 120 SER A C 1
ATOM 931 O O . SER A 1 120 ? -7.204 3.493 12.985 1.00 81.81 120 SER A O 1
ATOM 933 N N . LYS A 1 121 ? -5.887 2.727 14.645 1.00 81.81 121 LYS A N 1
ATOM 934 C CA . LYS A 1 121 ? -5.988 1.313 14.301 1.00 81.81 121 LYS A CA 1
ATOM 935 C C . LYS A 1 121 ? -6.192 0.466 15.546 1.00 81.81 121 LYS A C 1
ATOM 937 O O . LYS A 1 121 ? -5.484 0.622 16.523 1.00 81.81 121 LYS A O 1
ATOM 942 N N . VAL A 1 122 ? -7.149 -0.454 15.488 1.00 79.31 122 VAL A N 1
ATOM 943 C CA . VAL A 1 122 ? -7.585 -1.246 16.657 1.00 79.31 122 VAL A CA 1
ATOM 944 C C . VAL A 1 122 ? -7.321 -2.744 16.493 1.00 79.31 122 VAL A C 1
ATOM 946 O O . VAL A 1 122 ? -7.330 -3.507 17.455 1.00 79.31 122 VAL A O 1
ATOM 949 N N . SER A 1 123 ? -7.082 -3.172 15.254 1.00 83.94 123 SER A N 1
ATOM 950 C CA . SER A 1 123 ? -6.600 -4.507 14.913 1.00 83.94 123 SER A CA 1
ATOM 951 C C . SER A 1 123 ? -5.254 -4.369 14.223 1.00 83.94 123 SER A C 1
ATOM 953 O O . SER A 1 123 ? -5.065 -3.443 13.439 1.00 83.94 123 SER A O 1
ATOM 955 N N . ALA A 1 124 ? -4.327 -5.288 14.484 1.00 86.44 124 ALA A N 1
ATOM 956 C CA . ALA A 1 124 ? -2.999 -5.231 13.878 1.00 86.44 124 ALA A CA 1
ATOM 957 C C . ALA A 1 124 ? -3.037 -5.393 12.354 1.00 86.44 124 ALA A C 1
ATOM 959 O O . ALA A 1 124 ? -2.194 -4.821 11.668 1.00 86.44 124 ALA A O 1
ATOM 960 N N . GLY A 1 125 ? -4.016 -6.119 11.813 1.00 90.38 125 GLY A N 1
ATOM 961 C CA . GLY A 1 125 ? -4.081 -6.388 10.377 1.00 90.38 125 GLY A CA 1
ATOM 962 C C . GLY A 1 125 ? -2.824 -7.090 9.847 1.00 90.38 125 GLY A C 1
ATOM 963 O O . GLY A 1 125 ? -2.116 -7.773 10.591 1.00 90.38 125 GLY A O 1
ATOM 964 N N . LEU A 1 126 ? -2.554 -6.941 8.550 1.00 93.25 126 LEU A N 1
ATOM 965 C CA . LEU A 1 126 ? -1.385 -7.534 7.890 1.00 93.25 126 LEU A CA 1
ATOM 966 C C . LEU A 1 126 ? -0.156 -6.627 7.998 1.00 93.25 126 LEU A C 1
ATOM 968 O O . LEU A 1 126 ? 0.956 -7.124 8.167 1.00 93.25 126 LEU A O 1
ATOM 972 N N . CYS A 1 127 ? -0.362 -5.311 7.967 1.00 94.31 127 CYS A N 1
ATOM 973 C CA . CYS A 1 127 ? 0.698 -4.314 8.095 1.00 94.31 127 CYS A CA 1
ATOM 974 C C . CYS A 1 127 ? 1.160 -4.080 9.546 1.00 94.31 127 CYS A C 1
ATOM 976 O O . CYS A 1 127 ? 2.112 -3.338 9.783 1.00 94.31 127 CYS A O 1
ATOM 978 N N . GLY A 1 128 ? 0.515 -4.713 10.532 1.00 92.12 128 GLY A N 1
ATOM 979 C CA . GLY A 1 128 ? 0.791 -4.492 11.951 1.00 92.12 128 GLY A CA 1
ATOM 980 C C . GLY A 1 128 ? 0.248 -3.153 12.465 1.00 92.12 128 GLY A C 1
ATOM 981 O O . GLY A 1 128 ? -0.461 -2.428 11.775 1.00 92.12 128 GLY A O 1
ATOM 982 N N . CYS A 1 129 ? 0.559 -2.814 13.712 1.00 91.00 129 CYS A N 1
ATOM 983 C CA . CYS A 1 129 ? 0.155 -1.532 14.295 1.00 91.00 129 CYS A CA 1
ATOM 984 C C . CYS A 1 129 ? 1.038 -0.380 13.791 1.00 91.00 129 CYS A C 1
ATOM 986 O O . CYS A 1 129 ? 2.228 -0.573 13.543 1.00 91.00 129 CYS A O 1
ATOM 988 N N . GLY A 1 130 ? 0.484 0.830 13.701 1.00 91.00 130 GLY A N 1
ATOM 989 C CA . GLY A 1 130 ? 1.177 2.044 13.261 1.00 91.00 130 GLY A CA 1
ATOM 990 C C . GLY A 1 130 ? 1.244 2.224 11.744 1.00 91.00 130 GLY A C 1
ATOM 991 O O . GLY A 1 130 ? 1.751 3.247 11.282 1.00 91.00 130 GLY A O 1
ATOM 992 N N . VAL A 1 131 ? 0.750 1.251 10.974 1.00 93.38 131 VAL A N 1
ATOM 993 C CA . VAL A 1 131 ? 0.710 1.282 9.509 1.00 93.38 131 VAL A CA 1
ATOM 994 C C . VAL A 1 131 ? -0.698 0.889 9.049 1.00 93.38 131 VAL A C 1
ATOM 996 O O . VAL A 1 131 ? -1.182 -0.177 9.451 1.00 93.38 131 VAL A O 1
ATOM 999 N N . PRO A 1 132 ? -1.385 1.721 8.247 1.00 92.12 132 PRO A N 1
ATOM 1000 C CA . PRO A 1 132 ? -2.710 1.387 7.736 1.00 92.12 132 PRO A CA 1
ATOM 1001 C C . PRO A 1 132 ? -2.638 0.189 6.776 1.00 92.12 132 PRO A C 1
ATOM 1003 O O . PRO A 1 132 ? -1.677 0.046 6.025 1.00 92.12 132 PRO A O 1
ATOM 1006 N N . ASP A 1 133 ? -3.653 -0.679 6.809 1.00 94.81 133 ASP A N 1
ATOM 1007 C CA . ASP A 1 133 ? -3.849 -1.715 5.783 1.00 94.81 133 ASP A CA 1
ATOM 1008 C C . ASP A 1 133 ? -4.571 -1.087 4.583 1.00 94.81 133 ASP A C 1
ATOM 1010 O O . ASP A 1 133 ? -5.757 -1.329 4.354 1.00 94.81 133 ASP A O 1
ATOM 1014 N N . GLU A 1 134 ? -3.860 -0.219 3.869 1.00 95.75 134 GLU A N 1
ATOM 1015 C CA . GLU A 1 134 ? -4.334 0.437 2.650 1.00 95.75 134 GLU A CA 1
ATOM 1016 C C . GLU A 1 134 ? -3.675 -0.183 1.414 1.00 95.75 134 GLU A C 1
ATOM 1018 O O . GLU A 1 134 ? -2.567 -0.713 1.485 1.00 95.75 134 GLU A O 1
ATOM 1023 N N . ASP A 1 135 ? -4.408 -0.138 0.308 1.00 97.19 135 ASP A N 1
ATOM 1024 C CA . ASP A 1 135 ? -3.991 -0.521 -1.041 1.00 97.19 135 ASP A CA 1
ATOM 1025 C C . ASP A 1 135 ? -4.298 0.699 -1.919 1.00 97.19 135 ASP A C 1
ATOM 1027 O O . ASP A 1 135 ? -5.454 0.965 -2.274 1.00 97.19 135 ASP A O 1
ATOM 1031 N N . SER A 1 136 ? -3.282 1.542 -2.099 1.00 97.25 136 SER A N 1
ATOM 1032 C CA . SER A 1 136 ? -3.421 2.887 -2.655 1.00 97.25 136 SER A CA 1
ATOM 1033 C C . SER A 1 136 ? -3.700 2.891 -4.157 1.00 97.25 136 SER A C 1
ATOM 1035 O O . SER A 1 136 ? -4.326 3.837 -4.652 1.00 97.25 136 SER A O 1
ATOM 1037 N N . ASP A 1 137 ? -3.241 1.880 -4.893 1.00 97.12 137 ASP A N 1
ATOM 1038 C CA . ASP A 1 137 ? -3.440 1.771 -6.339 1.00 97.12 137 ASP A CA 1
ATOM 1039 C C . ASP A 1 137 ? -4.472 0.712 -6.752 1.00 97.12 137 ASP A C 1
ATOM 1041 O O . ASP A 1 137 ? -4.990 0.775 -7.873 1.00 97.12 137 ASP A O 1
ATOM 1045 N N . GLY A 1 138 ? -4.883 -0.157 -5.830 1.00 97.12 138 GLY A N 1
ATOM 1046 C CA . GLY A 1 138 ? -5.937 -1.138 -6.034 1.00 97.12 138 GLY A CA 1
ATOM 1047 C C . GLY A 1 138 ? -5.468 -2.392 -6.766 1.00 97.12 138 GLY A C 1
ATOM 1048 O O . GLY A 1 138 ? -6.300 -3.039 -7.417 1.00 97.12 138 GLY A O 1
ATOM 1049 N N . ASP A 1 139 ? -4.175 -2.725 -6.712 1.00 95.69 139 ASP A N 1
ATOM 1050 C CA . ASP A 1 139 ? -3.616 -3.934 -7.331 1.00 95.69 139 ASP A CA 1
ATOM 1051 C C . ASP A 1 139 ? -3.844 -5.214 -6.493 1.00 95.69 139 ASP A C 1
ATOM 1053 O O . ASP A 1 139 ? -3.673 -6.340 -6.982 1.00 95.69 139 ASP A O 1
ATOM 1057 N N . GLY A 1 140 ? -4.330 -5.056 -5.257 1.00 95.81 140 GLY A N 1
ATOM 1058 C CA . GLY A 1 140 ? -4.605 -6.128 -4.304 1.00 95.81 140 GLY A CA 1
ATOM 1059 C C . GLY A 1 140 ? -3.449 -6.445 -3.350 1.00 95.81 140 GLY A C 1
ATOM 1060 O O . GLY A 1 140 ? -3.583 -7.366 -2.532 1.00 95.81 140 GLY A O 1
ATOM 1061 N N . VAL A 1 141 ? -2.333 -5.721 -3.429 1.00 97.00 141 VAL A N 1
ATOM 1062 C CA . VAL A 1 141 ? -1.192 -5.774 -2.515 1.00 97.00 141 VAL A CA 1
ATOM 1063 C C . VAL A 1 141 ? -1.236 -4.538 -1.618 1.00 97.00 141 VAL A C 1
ATOM 1065 O O . VAL A 1 141 ? -1.376 -3.414 -2.066 1.00 97.00 141 VAL A O 1
ATOM 1068 N N . LEU A 1 142 ? -1.141 -4.736 -0.301 1.00 97.38 142 LEU A N 1
ATOM 1069 C CA . LEU A 1 142 ? -1.150 -3.602 0.626 1.00 97.38 142 LEU A CA 1
ATOM 1070 C C . LEU A 1 142 ? 0.138 -2.785 0.496 1.00 97.38 142 LEU A C 1
ATOM 1072 O O . LEU A 1 142 ? 1.225 -3.363 0.442 1.00 97.38 142 LEU A O 1
ATOM 1076 N N . ASP A 1 143 ? 0.029 -1.463 0.629 1.00 97.12 143 ASP A N 1
ATOM 1077 C CA . ASP A 1 143 ? 1.130 -0.498 0.511 1.00 97.12 143 ASP A CA 1
ATOM 1078 C C . ASP A 1 143 ? 2.355 -0.865 1.366 1.00 97.12 143 ASP A C 1
ATOM 1080 O O . ASP A 1 143 ? 3.500 -0.588 1.014 1.00 97.12 143 ASP A O 1
ATOM 1084 N N . CYS A 1 144 ? 2.129 -1.486 2.528 1.00 96.31 144 CYS A N 1
ATOM 1085 C CA . CYS A 1 144 ? 3.185 -1.865 3.466 1.00 96.31 144 CYS A CA 1
ATOM 1086 C C . CYS A 1 144 ? 4.062 -3.036 2.990 1.00 96.31 144 CYS A C 1
ATOM 1088 O O . CYS A 1 144 ? 5.152 -3.245 3.530 1.00 96.31 144 CYS A O 1
ATOM 1090 N N . VAL A 1 145 ? 3.579 -3.820 2.026 1.00 96.44 145 VAL A N 1
ATOM 1091 C CA . VAL A 1 145 ? 4.273 -4.974 1.434 1.00 96.44 145 VAL A CA 1
ATOM 1092 C C . VAL A 1 145 ? 4.429 -4.850 -0.081 1.00 96.44 145 VAL A C 1
ATOM 1094 O O . VAL A 1 145 ? 5.023 -5.736 -0.697 1.00 96.44 145 VAL A O 1
ATOM 1097 N N . ASP A 1 146 ? 3.947 -3.758 -0.665 1.00 97.50 146 ASP A N 1
ATOM 1098 C CA . ASP A 1 146 ? 4.074 -3.461 -2.079 1.00 97.50 146 ASP A CA 1
ATOM 1099 C C . ASP A 1 146 ? 5.397 -2.733 -2.385 1.00 97.50 146 ASP A C 1
ATOM 1101 O O . ASP A 1 146 ? 5.769 -1.738 -1.757 1.00 97.50 146 ASP A O 1
ATOM 1105 N N . GLY A 1 147 ? 6.147 -3.248 -3.361 1.00 96.81 147 GLY A N 1
ATOM 1106 C CA . GLY A 1 147 ? 7.356 -2.601 -3.859 1.00 96.81 147 GLY A CA 1
ATOM 1107 C C . GLY A 1 147 ? 7.082 -1.363 -4.718 1.00 96.81 147 GLY A C 1
ATOM 1108 O O . GLY A 1 147 ? 8.013 -0.584 -4.943 1.00 96.81 147 GLY A O 1
ATOM 1109 N N . CYS A 1 148 ? 5.845 -1.176 -5.180 1.00 97.50 148 CYS A N 1
ATOM 1110 C CA . CYS A 1 148 ? 5.381 -0.030 -5.949 1.00 97.50 148 CYS A CA 1
ATOM 1111 C C . CYS A 1 148 ? 3.958 0.422 -5.552 1.00 97.50 148 CYS A C 1
ATOM 1113 O O . CYS A 1 148 ? 3.092 0.408 -6.413 1.00 97.50 148 CYS A O 1
ATOM 1115 N N . PRO A 1 149 ? 3.752 0.996 -4.345 1.00 97.19 149 PRO A N 1
ATOM 1116 C CA . PRO A 1 149 ? 2.428 1.325 -3.762 1.00 97.19 149 PRO A CA 1
ATOM 1117 C C . PRO A 1 149 ? 1.540 2.348 -4.504 1.00 97.19 149 PRO A C 1
ATOM 1119 O O . PRO A 1 149 ? 0.661 2.977 -3.917 1.00 97.19 149 PRO A O 1
ATOM 1122 N N . ARG A 1 150 ? 1.888 2.717 -5.734 1.00 96.62 150 ARG A N 1
ATOM 1123 C CA . ARG A 1 150 ? 1.190 3.710 -6.561 1.00 96.62 150 ARG A CA 1
ATOM 1124 C C . ARG A 1 150 ? 1.129 3.288 -8.030 1.00 96.62 150 ARG A C 1
ATOM 1126 O O . ARG A 1 150 ? 0.800 4.127 -8.872 1.00 96.62 150 ARG A O 1
ATOM 1133 N N . ASP A 1 151 ? 1.541 2.068 -8.350 1.00 96.75 151 ASP A N 1
ATOM 1134 C CA . ASP A 1 151 ? 1.571 1.528 -9.700 1.00 96.75 151 ASP A CA 1
ATOM 1135 C C . ASP A 1 151 ? 0.713 0.257 -9.779 1.00 96.75 151 ASP A C 1
ATOM 1137 O O . ASP A 1 151 ? 1.214 -0.839 -9.544 1.00 96.75 151 ASP A O 1
ATOM 1141 N N . PRO A 1 152 ? -0.544 0.366 -10.243 1.00 96.31 152 PRO A N 1
ATOM 1142 C CA . PRO A 1 152 ? -1.459 -0.769 -10.252 1.00 96.31 152 PRO A CA 1
ATOM 1143 C C . PRO A 1 152 ? -1.065 -1.887 -11.232 1.00 96.31 152 PRO A C 1
ATOM 1145 O O . PRO A 1 152 ? -1.712 -2.933 -11.274 1.00 96.31 152 PRO A O 1
ATOM 1148 N N . GLU A 1 153 ? -0.060 -1.666 -12.092 1.00 95.00 153 GLU A N 1
ATOM 1149 C CA . GLU A 1 153 ? 0.465 -2.699 -12.989 1.00 95.00 153 GLU A CA 1
ATOM 1150 C C . GLU A 1 153 ? 1.655 -3.468 -12.383 1.00 95.00 153 GLU A C 1
ATOM 1152 O O . GLU A 1 153 ? 2.057 -4.490 -12.953 1.00 95.00 153 GLU A O 1
ATOM 1157 N N . LYS A 1 154 ? 2.241 -3.010 -11.265 1.00 95.19 154 LYS A N 1
ATOM 1158 C CA . LYS A 1 154 ? 3.464 -3.589 -10.691 1.00 95.19 154 LYS A CA 1
ATOM 1159 C C . LYS A 1 154 ? 3.405 -3.627 -9.168 1.00 95.19 154 LYS A C 1
ATOM 1161 O O . LYS A 1 154 ? 3.377 -2.592 -8.541 1.00 95.19 154 LYS A O 1
ATOM 1166 N N . ASN A 1 155 ? 3.656 -4.803 -8.600 1.00 94.81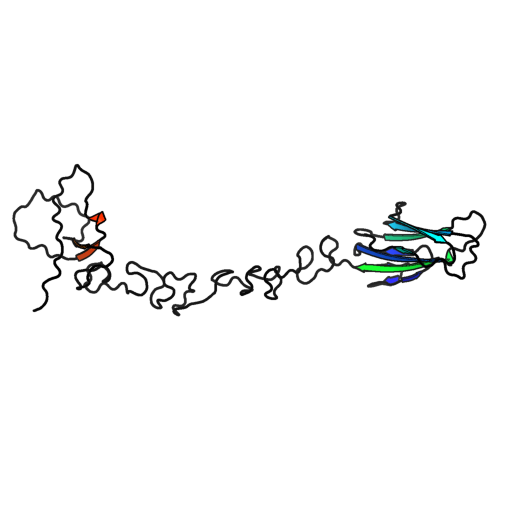 155 ASN A N 1
ATOM 1167 C CA . ASN A 1 155 ? 3.872 -4.985 -7.157 1.00 94.81 155 ASN A CA 1
ATOM 1168 C C . ASN A 1 155 ? 5.359 -4.939 -6.732 1.00 94.81 155 ASN A C 1
ATOM 1170 O O . ASN A 1 155 ? 5.740 -5.227 -5.593 1.00 94.81 155 ASN A O 1
ATOM 1174 N N . SER A 1 156 ? 6.260 -4.697 -7.689 1.00 94.94 156 SER A N 1
ATOM 1175 C CA . SER A 1 156 ? 7.702 -4.617 -7.462 1.00 94.94 156 SER A CA 1
ATOM 1176 C C . SER A 1 156 ? 8.356 -3.694 -8.481 1.00 94.94 156 SER A C 1
ATOM 1178 O O . SER A 1 156 ? 7.968 -3.665 -9.646 1.00 94.94 156 SER A O 1
ATOM 1180 N N . ALA A 1 157 ? 9.382 -2.953 -8.055 1.00 93.88 157 ALA A N 1
ATOM 1181 C CA . ALA A 1 157 ? 10.029 -1.944 -8.895 1.00 93.88 157 ALA A CA 1
ATOM 1182 C C . ALA A 1 157 ? 10.623 -2.505 -10.195 1.00 93.88 157 ALA A C 1
ATOM 1184 O O . ALA A 1 157 ? 10.671 -1.792 -11.194 1.00 93.88 157 ALA A O 1
ATOM 1185 N N . GLY A 1 158 ? 11.049 -3.768 -10.221 1.00 94.81 158 GLY A N 1
ATOM 1186 C CA . GLY A 1 158 ? 11.718 -4.334 -11.392 1.00 94.81 158 GLY A CA 1
ATOM 1187 C C . GLY A 1 158 ? 13.009 -3.584 -11.747 1.00 94.81 158 GLY A C 1
ATOM 1188 O O . GLY A 1 158 ? 13.658 -2.996 -10.879 1.00 94.81 158 GLY A O 1
ATOM 1189 N N . ILE A 1 159 ? 13.395 -3.616 -13.022 1.00 96.00 159 ILE A N 1
ATOM 1190 C CA . ILE A 1 159 ? 14.633 -2.998 -13.529 1.00 96.00 159 ILE A CA 1
ATOM 1191 C C . ILE A 1 159 ? 14.390 -1.530 -13.885 1.00 96.00 159 ILE A C 1
ATOM 1193 O O . ILE A 1 159 ? 15.216 -0.669 -13.582 1.00 96.00 159 ILE A O 1
ATOM 1197 N N . CYS A 1 160 ? 13.235 -1.239 -14.476 1.00 96.00 160 CYS A N 1
ATOM 1198 C CA . CYS A 1 160 ? 12.836 0.095 -14.910 1.00 96.00 160 CYS A CA 1
ATOM 1199 C C . CYS A 1 160 ? 12.206 0.956 -13.801 1.00 96.00 160 CYS A C 1
ATOM 1201 O O . CYS A 1 160 ? 11.844 2.111 -14.043 1.00 96.00 160 CYS A O 1
ATOM 1203 N N . GLY A 1 161 ? 12.074 0.423 -12.585 1.00 95.94 161 GLY A N 1
ATOM 1204 C CA . GLY A 1 161 ? 11.364 1.083 -11.492 1.00 95.94 161 GLY A CA 1
ATOM 1205 C C . GLY A 1 161 ? 9.840 1.027 -11.649 1.00 95.94 161 GLY A C 1
ATOM 1206 O O . GLY A 1 161 ? 9.306 0.493 -12.623 1.00 95.94 161 GLY A O 1
ATOM 1207 N N . CYS A 1 162 ? 9.129 1.588 -10.674 1.00 96.81 162 CYS A N 1
ATOM 1208 C CA . CYS A 1 162 ? 7.674 1.737 -10.731 1.00 96.81 162 CYS A CA 1
ATOM 1209 C C . CYS A 1 162 ? 7.264 2.743 -11.820 1.00 96.81 162 CYS A C 1
ATOM 1211 O O . CYS A 1 162 ? 7.980 3.712 -12.084 1.00 96.81 162 CYS A O 1
ATOM 1213 N N . GLY A 1 163 ? 6.107 2.529 -12.435 1.00 95.19 163 GLY A N 1
ATOM 1214 C CA . GLY A 1 163 ? 5.530 3.344 -13.504 1.00 95.19 163 GLY A CA 1
ATOM 1215 C C . GLY A 1 163 ? 6.093 3.059 -14.898 1.00 95.19 163 GLY A C 1
ATOM 1216 O O . GLY A 1 163 ? 5.623 3.646 -15.871 1.00 95.19 163 GLY A O 1
ATOM 1217 N N . ASN A 1 164 ? 7.086 2.169 -15.014 1.00 95.12 164 ASN A N 1
ATOM 1218 C CA . ASN A 1 164 ? 7.701 1.784 -16.282 1.00 95.12 164 ASN A CA 1
ATOM 1219 C C . ASN A 1 164 ? 7.638 0.266 -16.476 1.00 95.12 164 ASN A C 1
ATOM 1221 O O . ASN A 1 164 ? 7.951 -0.510 -15.566 1.00 95.12 164 ASN A O 1
ATOM 1225 N N . LYS A 1 165 ? 7.290 -0.156 -17.696 1.00 93.88 165 LYS A N 1
ATOM 1226 C CA . LYS A 1 165 ? 7.262 -1.572 -18.076 1.00 93.88 165 LYS A CA 1
ATOM 1227 C C . LYS A 1 165 ? 8.683 -2.101 -18.213 1.00 93.88 165 LYS A C 1
ATOM 1229 O O . LYS A 1 165 ? 9.514 -1.479 -18.866 1.00 93.88 165 LYS A O 1
ATOM 1234 N N . ASP A 1 166 ? 8.927 -3.272 -17.638 1.00 95.56 166 ASP A N 1
ATOM 1235 C CA . ASP A 1 166 ? 10.151 -4.038 -17.857 1.00 95.56 166 ASP A CA 1
ATOM 1236 C C . ASP A 1 166 ? 10.024 -4.812 -19.182 1.00 95.56 166 ASP A C 1
ATOM 1238 O O . ASP A 1 166 ? 9.863 -6.031 -19.199 1.00 95.56 166 ASP A O 1
ATOM 1242 N N . VAL A 1 167 ? 10.024 -4.077 -20.296 1.00 96.38 167 VAL A N 1
ATOM 1243 C CA . VAL A 1 167 ? 9.973 -4.623 -21.658 1.00 96.38 167 VAL A CA 1
ATOM 1244 C C . VAL A 1 167 ? 11.308 -4.401 -22.361 1.00 96.38 167 VAL A C 1
ATOM 1246 O O . VAL A 1 167 ? 11.989 -3.415 -22.096 1.00 96.38 167 VAL A O 1
ATOM 1249 N N . ASP A 1 168 ? 11.660 -5.349 -23.216 1.00 97.12 168 ASP A N 1
ATOM 1250 C CA . ASP A 1 168 ? 12.772 -5.312 -24.162 1.00 97.12 168 ASP A CA 1
ATOM 1251 C C . ASP A 1 168 ? 12.138 -5.524 -25.546 1.00 97.12 168 ASP A C 1
ATOM 1253 O O . ASP A 1 168 ? 11.658 -6.621 -25.861 1.00 97.12 168 ASP A O 1
ATOM 1257 N N . THR A 1 169 ? 11.971 -4.431 -26.290 1.00 97.88 169 THR A N 1
ATOM 1258 C CA . THR A 1 169 ? 11.162 -4.390 -27.513 1.00 97.88 169 THR A CA 1
ATOM 1259 C C . THR A 1 169 ? 11.882 -5.004 -28.713 1.00 97.88 169 THR A C 1
ATOM 1261 O O . THR A 1 169 ? 11.228 -5.643 -29.545 1.00 97.88 169 THR A O 1
ATOM 1264 N N . ASP A 1 170 ? 13.200 -4.843 -28.823 1.00 97.06 170 ASP A N 1
ATOM 1265 C CA . ASP A 1 170 ? 13.986 -5.379 -29.939 1.00 97.06 170 ASP A CA 1
ATOM 1266 C C . ASP A 1 170 ? 14.695 -6.705 -29.629 1.00 97.06 170 ASP A C 1
ATOM 1268 O O . ASP A 1 170 ? 15.087 -7.418 -30.559 1.00 97.06 170 ASP A O 1
ATOM 1272 N N . GLY A 1 171 ? 14.742 -7.113 -28.362 1.00 97.31 171 GLY A N 1
ATOM 1273 C CA . GLY A 1 171 ? 15.292 -8.390 -27.935 1.00 97.31 171 GLY A CA 1
ATOM 1274 C C . GLY A 1 171 ? 16.814 -8.385 -27.840 1.00 97.31 171 GLY A C 1
ATOM 1275 O O . GLY A 1 171 ? 17.425 -9.448 -28.008 1.00 97.31 171 GLY A O 1
ATOM 1276 N N . ASP A 1 172 ? 17.435 -7.227 -27.606 1.00 96.12 172 ASP A N 1
ATOM 1277 C CA . ASP A 1 172 ? 18.884 -7.094 -27.434 1.00 96.12 172 ASP A CA 1
ATOM 1278 C C . ASP A 1 172 ? 19.374 -7.343 -25.994 1.00 96.12 172 ASP A C 1
ATOM 1280 O O . ASP A 1 172 ? 20.578 -7.304 -25.717 1.00 96.12 172 ASP A O 1
ATOM 1284 N N . HIS A 1 173 ? 18.449 -7.734 -25.109 1.00 94.81 173 HIS A N 1
ATOM 1285 C CA . HIS A 1 173 ? 18.639 -8.017 -23.689 1.00 94.81 173 HIS A CA 1
ATOM 1286 C C . HIS A 1 173 ? 18.810 -6.767 -22.810 1.00 94.81 173 HIS A C 1
ATOM 1288 O O . HIS A 1 173 ? 19.125 -6.899 -21.616 1.00 94.81 173 HIS A O 1
ATOM 1294 N N . LEU A 1 174 ? 18.580 -5.569 -23.348 1.00 97.00 174 LEU A N 1
ATOM 1295 C CA . LEU A 1 174 ? 18.461 -4.332 -22.594 1.00 97.00 174 LEU A CA 1
ATOM 1296 C C . LEU A 1 174 ? 16.994 -3.890 -22.561 1.00 97.00 174 LEU A C 1
ATOM 1298 O O . LEU A 1 174 ? 16.291 -3.871 -23.555 1.00 97.00 174 LEU A O 1
ATOM 1302 N N . HIS A 1 175 ? 16.502 -3.535 -21.375 1.00 97.56 175 HIS A N 1
ATOM 1303 C CA . HIS A 1 175 ? 15.124 -3.057 -21.260 1.00 97.56 175 HIS A CA 1
ATOM 1304 C C . HIS A 1 175 ? 15.007 -1.664 -21.885 1.00 97.56 175 HIS A C 1
ATOM 1306 O O . HIS A 1 175 ? 15.902 -0.839 -21.686 1.00 97.56 175 HIS A O 1
ATOM 1312 N N . ASP A 1 176 ? 13.870 -1.352 -22.508 1.00 97.12 176 ASP A N 1
ATOM 1313 C CA . ASP A 1 176 ? 13.618 -0.097 -23.232 1.00 97.12 176 ASP A CA 1
ATOM 1314 C C . ASP A 1 176 ? 13.928 1.160 -22.400 1.00 97.12 176 ASP A C 1
ATOM 1316 O O . ASP A 1 176 ? 14.331 2.198 -22.918 1.00 97.12 176 ASP A O 1
ATOM 1320 N N . CYS A 1 177 ? 13.739 1.089 -21.080 1.00 96.56 177 CYS A N 1
ATOM 1321 C CA . CYS A 1 177 ? 14.014 2.194 -20.161 1.00 96.56 177 CYS A CA 1
ATOM 1322 C C . CYS A 1 177 ? 15.517 2.498 -19.987 1.00 96.56 177 CYS A C 1
ATOM 1324 O O . CYS A 1 177 ? 15.889 3.604 -19.582 1.00 96.56 177 CYS A O 1
ATOM 1326 N N . LEU A 1 178 ? 16.376 1.515 -20.257 1.00 96.88 178 LEU A N 1
ATOM 1327 C CA . LEU A 1 178 ? 17.833 1.608 -20.198 1.00 96.88 178 LEU A CA 1
ATOM 1328 C C . LEU A 1 178 ? 18.458 1.715 -21.592 1.00 96.88 178 LEU A C 1
ATOM 1330 O O . LEU A 1 178 ? 19.599 2.169 -21.697 1.00 96.88 178 LEU A O 1
ATOM 1334 N N . ASP A 1 179 ? 17.713 1.356 -22.633 1.00 97.19 179 ASP A N 1
ATOM 1335 C CA . ASP A 1 179 ? 18.164 1.391 -24.012 1.00 97.19 179 ASP A CA 1
ATOM 1336 C C . ASP A 1 179 ? 17.973 2.774 -24.663 1.00 97.19 179 ASP A C 1
ATOM 1338 O O . ASP A 1 179 ? 16.939 3.437 -24.549 1.00 97.19 179 ASP A O 1
ATOM 1342 N N . LYS A 1 180 ? 19.018 3.263 -25.341 1.00 97.19 180 LYS A N 1
ATOM 1343 C CA . LYS A 1 180 ? 18.948 4.494 -26.145 1.00 97.19 180 LYS A CA 1
ATOM 1344 C C . LYS A 1 180 ? 18.422 4.254 -27.554 1.00 97.19 180 LYS A C 1
ATOM 1346 O O . LYS A 1 180 ? 18.117 5.237 -28.233 1.00 97.19 180 LYS A O 1
ATOM 1351 N N . CYS A 1 181 ? 18.303 3.002 -27.966 1.00 97.06 181 CYS A N 1
ATOM 1352 C CA . CYS A 1 181 ? 17.826 2.567 -29.262 1.00 97.06 181 CYS A CA 1
ATOM 1353 C C . CYS A 1 181 ? 16.850 1.378 -29.149 1.00 97.06 181 CYS A C 1
ATOM 1355 O O . CYS A 1 181 ? 17.050 0.413 -29.866 1.00 97.06 181 CYS A O 1
ATOM 1357 N N . PRO A 1 182 ? 15.721 1.509 -28.415 1.00 97.06 182 PRO A N 1
ATOM 1358 C CA . PRO A 1 182 ? 14.805 0.412 -28.022 1.00 97.06 182 PRO A CA 1
ATOM 1359 C C . PRO A 1 182 ? 14.057 -0.307 -29.162 1.00 97.06 182 PRO A C 1
ATOM 1361 O O . PRO A 1 182 ? 13.048 -0.967 -28.944 1.00 97.06 182 PRO A O 1
ATOM 1364 N N . ASN A 1 183 ? 14.434 -0.070 -30.415 1.00 96.94 183 ASN A N 1
ATOM 1365 C CA . ASN A 1 183 ? 13.873 -0.745 -31.583 1.00 96.94 183 ASN A CA 1
ATOM 1366 C C . ASN A 1 183 ? 14.984 -1.250 -32.529 1.00 96.94 183 ASN A C 1
ATOM 1368 O O . ASN A 1 183 ? 14.693 -1.569 -33.685 1.00 96.94 183 ASN A O 1
ATOM 1372 N N . ASP A 1 184 ? 16.248 -1.238 -32.100 1.00 96.44 184 ASP A N 1
ATOM 1373 C CA . ASP A 1 184 ? 17.411 -1.659 -32.876 1.00 96.44 184 ASP A CA 1
ATOM 1374 C C . ASP A 1 184 ? 18.159 -2.795 -32.155 1.00 96.44 184 ASP A C 1
ATOM 1376 O O . ASP A 1 184 ? 19.050 -2.529 -31.349 1.00 96.44 184 ASP A O 1
ATOM 1380 N N . PRO A 1 185 ? 17.938 -4.065 -32.553 1.00 96.50 185 PRO A N 1
ATOM 1381 C CA . PRO A 1 185 ? 18.518 -5.229 -31.876 1.00 96.50 185 PRO A CA 1
ATOM 1382 C C . PRO A 1 185 ? 20.049 -5.333 -31.991 1.00 96.50 185 PRO A C 1
ATOM 1384 O O . PRO A 1 185 ? 20.667 -6.308 -31.551 1.00 96.50 185 PRO A O 1
ATOM 1387 N N . HIS A 1 186 ? 20.682 -4.398 -32.699 1.00 94.31 186 HIS A N 1
ATOM 1388 C CA . HIS A 1 186 ? 22.120 -4.352 -32.917 1.00 94.31 186 HIS A CA 1
ATOM 1389 C C . HIS A 1 186 ? 22.793 -3.170 -32.213 1.00 94.31 186 HIS A C 1
ATOM 1391 O O . HIS A 1 186 ? 24.025 -3.071 -32.272 1.00 94.31 186 HIS A O 1
ATOM 1397 N N . LYS A 1 187 ? 22.036 -2.289 -31.545 1.00 94.56 187 LYS A N 1
ATOM 1398 C CA . LYS A 1 187 ? 22.579 -1.122 -30.850 1.00 94.56 187 LYS A CA 1
ATOM 1399 C C . LYS A 1 187 ? 21.825 -0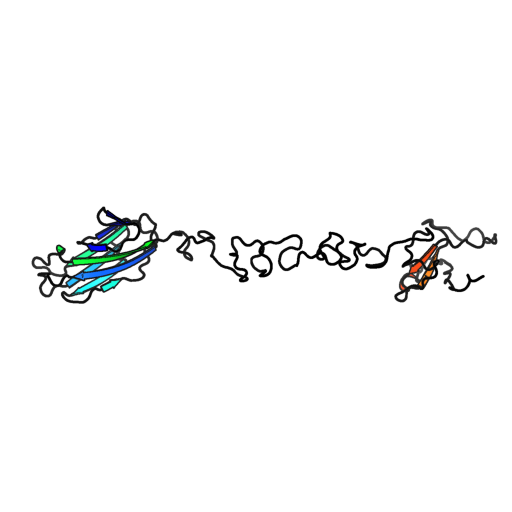.825 -29.557 1.00 94.56 187 LYS A C 1
ATOM 1401 O O . LYS A 1 187 ? 20.690 -0.409 -29.613 1.00 94.56 187 LYS A O 1
ATOM 1406 N N . ILE A 1 188 ? 22.569 -0.775 -28.452 1.00 95.06 188 ILE A N 1
ATOM 1407 C CA . ILE A 1 188 ? 22.106 -0.226 -27.159 1.00 95.06 188 ILE A CA 1
ATOM 1408 C C . ILE A 1 188 ? 22.346 1.293 -26.997 1.00 95.06 188 ILE A C 1
ATOM 1410 O O . ILE A 1 188 ? 21.901 1.946 -26.049 1.00 95.06 188 ILE A O 1
ATOM 1414 N N . LEU A 1 189 ? 23.179 1.875 -27.866 1.00 94.50 189 LEU A N 1
ATOM 1415 C CA . LEU A 1 189 ? 23.585 3.282 -27.832 1.00 94.50 189 LEU A CA 1
ATOM 1416 C C . LEU A 1 189 ? 23.396 3.901 -29.211 1.00 94.50 189 LEU A C 1
ATOM 1418 O O . LEU A 1 189 ? 23.729 3.291 -30.222 1.00 94.50 189 LEU A O 1
ATOM 1422 N N . GLN A 1 190 ? 22.959 5.162 -29.238 1.00 91.69 190 GLN A N 1
ATOM 1423 C CA . GLN A 1 190 ? 22.701 5.891 -30.481 1.00 91.69 190 GLN A CA 1
ATOM 1424 C C . GLN A 1 190 ? 23.929 6.001 -31.402 1.00 91.69 190 GLN A C 1
ATOM 1426 O O . GLN A 1 190 ? 23.769 6.020 -32.618 1.00 91.69 190 GLN A O 1
ATOM 1431 N N . GLY A 1 191 ? 25.147 6.042 -30.853 1.00 89.56 191 GLY A N 1
ATOM 1432 C CA . GLY A 1 191 ? 26.362 6.218 -31.655 1.00 89.56 191 GLY A CA 1
ATOM 1433 C C . GLY A 1 191 ? 26.391 7.557 -32.401 1.00 89.56 191 GLY A C 1
ATOM 1434 O O . GLY A 1 191 ? 25.632 8.473 -32.071 1.00 89.56 191 GLY A O 1
ATOM 1435 N N . GLU A 1 192 ? 27.281 7.691 -33.389 1.00 87.38 192 GLU A N 1
ATOM 1436 C CA . GLU A 1 192 ? 27.294 8.889 -34.231 1.00 87.38 192 GLU A CA 1
ATOM 1437 C C . GLU A 1 192 ? 26.187 8.808 -35.296 1.00 87.38 192 GLU A C 1
ATOM 1439 O O . GLU A 1 192 ? 25.517 9.811 -35.560 1.00 87.38 192 GLU A O 1
ATOM 1444 N N . CYS A 1 193 ? 25.974 7.628 -35.891 1.00 88.31 193 CYS A N 1
ATOM 1445 C CA . CYS A 1 193 ? 25.030 7.435 -36.994 1.00 88.31 193 CYS A CA 1
ATOM 1446 C C . CYS A 1 193 ? 23.557 7.406 -36.576 1.00 88.31 193 CYS A C 1
ATOM 1448 O O . CYS A 1 193 ? 22.677 7.464 -37.436 1.00 88.31 193 CYS A O 1
ATOM 1450 N N . GLY A 1 194 ? 23.261 7.311 -35.280 1.00 90.88 194 GLY A N 1
ATOM 1451 C CA . GLY A 1 194 ? 21.903 7.084 -34.807 1.00 90.88 194 GLY A CA 1
ATOM 1452 C C . GLY A 1 194 ? 21.556 5.601 -34.651 1.00 90.88 194 GLY A C 1
ATOM 1453 O O . GLY A 1 194 ? 22.343 4.705 -34.964 1.00 90.88 194 GLY A O 1
ATOM 1454 N N . CYS A 1 195 ? 20.339 5.340 -34.180 1.00 94.62 195 CYS A N 1
ATOM 1455 C CA . CYS A 1 195 ? 19.770 3.993 -34.144 1.00 94.62 195 CYS A CA 1
ATOM 1456 C C . CYS A 1 195 ? 19.381 3.535 -35.560 1.00 94.62 195 CYS A C 1
ATOM 1458 O O . CYS A 1 195 ? 19.005 4.354 -36.401 1.00 94.62 195 CYS A O 1
ATOM 1460 N N . GLY A 1 196 ? 19.448 2.234 -35.827 1.00 92.56 196 GLY A N 1
ATOM 1461 C CA . GLY A 1 196 ? 19.083 1.594 -37.094 1.00 92.56 196 GLY A CA 1
ATOM 1462 C C . GLY A 1 196 ? 20.121 1.733 -38.213 1.00 92.56 196 GLY A C 1
ATOM 1463 O O . GLY A 1 196 ? 19.915 1.203 -39.305 1.00 92.56 196 GLY A O 1
ATOM 1464 N N . VAL A 1 197 ? 21.231 2.439 -37.969 1.00 90.94 197 VAL A N 1
ATOM 1465 C CA . VAL A 1 197 ? 22.292 2.685 -38.958 1.00 90.94 197 VAL A CA 1
ATOM 1466 C C . VAL A 1 197 ? 23.632 2.210 -38.399 1.00 90.94 197 VAL A C 1
ATOM 1468 O O . VAL A 1 197 ? 24.123 2.818 -37.455 1.00 90.94 197 VAL A O 1
ATOM 1471 N N . PRO A 1 198 ? 24.258 1.153 -38.937 1.00 88.94 198 PRO A N 1
ATOM 1472 C CA . PRO A 1 198 ? 25.545 0.658 -38.445 1.00 88.94 198 PRO A CA 1
ATOM 1473 C C . PRO A 1 198 ? 26.686 1.694 -38.485 1.00 88.94 198 PRO A C 1
ATOM 1475 O O . PRO A 1 198 ? 26.736 2.519 -39.389 1.00 88.94 198 PRO A O 1
ATOM 1478 N N . GLU A 1 199 ? 27.648 1.587 -37.563 1.00 88.50 199 GLU A N 1
ATOM 1479 C CA . GLU A 1 199 ? 28.871 2.419 -37.514 1.00 88.50 199 GLU A CA 1
ATOM 1480 C C . GLU A 1 199 ? 30.016 1.801 -38.351 1.00 88.50 199 GLU A C 1
ATOM 1482 O O . GLU A 1 199 ? 31.146 1.685 -37.878 1.00 88.50 199 GLU A O 1
ATOM 1487 N N . HIS A 1 200 ? 29.719 1.297 -39.554 1.00 89.31 200 HIS A N 1
ATOM 1488 C CA . HIS A 1 200 ? 30.773 0.785 -40.440 1.00 89.31 200 HIS A CA 1
ATOM 1489 C C . HIS A 1 200 ? 31.592 1.947 -40.995 1.00 89.31 200 HIS A C 1
ATOM 1491 O O . HIS A 1 200 ? 31.037 3.008 -41.241 1.00 89.31 200 HIS A O 1
ATOM 1497 N N . ASP A 1 201 ? 32.884 1.713 -41.183 1.00 84.38 201 ASP A N 1
ATOM 1498 C CA . ASP A 1 201 ? 33.818 2.581 -41.898 1.00 84.38 201 ASP A CA 1
ATOM 1499 C C . ASP A 1 201 ? 34.458 1.693 -42.969 1.00 84.38 201 ASP A C 1
ATOM 1501 O O . ASP A 1 201 ? 35.304 0.836 -42.677 1.00 84.38 201 ASP A O 1
ATOM 1505 N N . LYS A 1 202 ? 33.907 1.754 -44.181 1.00 84.81 202 LYS A N 1
ATOM 1506 C CA . LYS A 1 202 ? 34.213 0.790 -45.238 1.00 84.81 202 LYS A CA 1
ATOM 1507 C C . LYS A 1 202 ? 35.541 1.075 -45.934 1.00 84.81 202 LYS A C 1
ATOM 1509 O O . LYS A 1 202 ? 36.197 0.120 -46.369 1.00 84.81 202 LYS A O 1
ATOM 1514 N N . ASP A 1 203 ? 35.928 2.338 -46.065 1.00 76.56 203 ASP A N 1
ATOM 1515 C CA . ASP A 1 203 ? 37.184 2.742 -46.698 1.00 76.56 203 ASP A CA 1
ATOM 1516 C C . ASP A 1 203 ? 38.330 2.950 -45.688 1.00 76.56 203 ASP A C 1
ATOM 1518 O O . ASP A 1 203 ? 39.503 2.957 -46.083 1.00 76.56 203 ASP A O 1
ATOM 1522 N N . GLY A 1 204 ? 38.016 2.955 -44.390 1.00 81.00 204 GLY A N 1
ATOM 1523 C CA . GLY A 1 204 ? 38.973 3.022 -43.295 1.00 81.00 204 GLY A CA 1
ATOM 1524 C C . GLY A 1 204 ? 39.533 4.425 -43.089 1.00 81.00 204 GLY A C 1
ATOM 1525 O O . GLY A 1 204 ? 40.676 4.546 -42.630 1.00 81.00 204 GLY A O 1
ATOM 1526 N N . ASP A 1 205 ? 38.786 5.462 -43.482 1.00 72.19 205 ASP A N 1
ATOM 1527 C CA . ASP A 1 205 ? 39.207 6.862 -43.394 1.00 72.19 205 ASP A CA 1
ATOM 1528 C C . ASP A 1 205 ? 38.997 7.481 -41.997 1.00 72.19 205 ASP A C 1
ATOM 1530 O O . ASP A 1 205 ? 39.455 8.598 -41.728 1.00 72.19 205 ASP A O 1
ATOM 1534 N N . GLY A 1 206 ? 38.378 6.728 -41.080 1.00 79.00 206 GLY A N 1
ATOM 1535 C CA . GLY A 1 206 ? 38.096 7.132 -39.708 1.00 79.00 206 GLY A CA 1
ATOM 1536 C C . GLY A 1 206 ? 36.736 7.806 -39.516 1.00 79.00 206 GLY A C 1
ATOM 1537 O O . GLY A 1 206 ? 36.413 8.176 -38.380 1.00 79.00 206 GLY A O 1
ATOM 1538 N N . PHE A 1 207 ? 35.932 7.966 -40.571 1.00 79.50 207 PHE A N 1
ATOM 1539 C CA . PHE A 1 207 ? 34.544 8.407 -40.491 1.00 79.50 207 PHE A CA 1
ATOM 1540 C C . PHE A 1 207 ? 33.592 7.249 -40.800 1.00 79.50 207 PHE A C 1
ATOM 1542 O O . PHE A 1 207 ? 33.761 6.551 -41.791 1.00 79.50 207 PHE A O 1
ATOM 1549 N N . PRO A 1 208 ? 32.547 7.033 -39.978 1.00 83.00 208 PRO A N 1
ATOM 1550 C CA . PRO A 1 208 ? 31.564 6.017 -40.310 1.00 83.00 208 PRO A CA 1
ATOM 1551 C C . PRO A 1 208 ? 30.807 6.409 -41.587 1.00 83.00 208 PRO A C 1
ATOM 1553 O O . PRO A 1 208 ? 30.519 7.591 -41.795 1.00 83.00 208 PRO A O 1
ATOM 1556 N N . ASP A 1 209 ? 30.406 5.417 -42.382 1.00 81.75 209 ASP A N 1
ATOM 1557 C CA . ASP A 1 209 ? 29.774 5.538 -43.703 1.00 81.75 209 ASP A CA 1
ATOM 1558 C C . ASP A 1 209 ? 28.598 6.539 -43.714 1.00 81.75 209 ASP A C 1
ATOM 1560 O O . ASP A 1 209 ? 28.352 7.228 -44.698 1.00 81.75 209 ASP A O 1
ATOM 1564 N N . CYS A 1 210 ? 27.868 6.667 -42.600 1.00 82.81 210 CYS A N 1
ATOM 1565 C CA . CYS A 1 210 ? 26.749 7.606 -42.449 1.00 82.81 210 CYS A CA 1
ATOM 1566 C C . CYS A 1 210 ? 27.161 9.096 -42.444 1.00 82.81 210 CYS A C 1
ATOM 1568 O O . CYS A 1 210 ? 26.318 9.985 -42.612 1.00 82.81 210 CYS A O 1
ATOM 1570 N N . PHE A 1 211 ? 28.443 9.383 -42.212 1.00 78.44 211 PHE A N 1
ATOM 1571 C CA . PHE A 1 211 ? 29.060 10.706 -42.302 1.00 78.44 211 PHE A CA 1
ATOM 1572 C C . PHE A 1 211 ? 30.163 10.790 -43.343 1.00 78.44 211 PHE A C 1
ATOM 1574 O O . PHE A 1 211 ? 30.673 11.901 -43.542 1.00 78.44 211 PHE A O 1
ATOM 1581 N N . ASP A 1 212 ? 30.486 9.677 -43.994 1.00 75.69 212 ASP A N 1
ATOM 1582 C CA . ASP A 1 212 ? 31.427 9.638 -45.092 1.00 75.69 212 ASP A CA 1
ATOM 1583 C C . ASP A 1 212 ? 30.734 9.979 -46.421 1.00 75.69 212 ASP A C 1
ATOM 1585 O O . ASP A 1 212 ? 29.706 9.425 -46.814 1.00 75.69 212 ASP A O 1
ATOM 1589 N N . CYS A 1 213 ? 31.305 10.954 -47.118 1.00 72.50 213 CYS A N 1
ATOM 1590 C CA . CYS A 1 213 ? 30.851 11.372 -48.434 1.00 72.50 213 CYS A CA 1
ATOM 1591 C C . CYS A 1 213 ? 31.774 10.915 -49.574 1.00 72.50 213 CYS A C 1
ATOM 1593 O O . CYS A 1 213 ? 31.486 11.237 -50.734 1.00 72.50 213 CYS A O 1
ATOM 1595 N N . THR A 1 214 ? 32.850 10.171 -49.285 1.00 66.94 214 THR A N 1
ATOM 1596 C CA . THR A 1 214 ? 33.676 9.496 -50.297 1.00 66.94 214 THR A CA 1
ATOM 1597 C C . THR A 1 214 ? 33.090 8.170 -50.770 1.00 66.94 214 THR A C 1
ATOM 1599 O O . THR A 1 214 ? 33.227 7.857 -51.955 1.00 66.94 214 THR A O 1
ATOM 1602 N N . ASP A 1 215 ? 32.290 7.493 -49.945 1.00 61.91 215 ASP A N 1
ATOM 1603 C CA . ASP A 1 215 ? 31.603 6.242 -50.299 1.00 61.91 215 ASP A CA 1
ATOM 1604 C C . ASP A 1 215 ? 30.280 6.394 -51.087 1.00 61.91 215 ASP A C 1
ATOM 1606 O O . ASP A 1 215 ? 29.482 5.461 -51.235 1.00 61.91 215 ASP A O 1
ATOM 1610 N N . GLY A 1 216 ? 30.054 7.569 -51.681 1.00 55.19 216 GLY A N 1
ATOM 1611 C CA . GLY A 1 216 ? 28.939 7.820 -52.602 1.00 55.19 216 GLY A CA 1
ATOM 1612 C C . GLY A 1 216 ? 27.600 8.142 -51.932 1.00 55.19 216 GLY A C 1
ATOM 1613 O O . GLY A 1 216 ? 26.587 8.247 -52.630 1.00 55.19 216 GLY A O 1
ATOM 1614 N N . GLN A 1 217 ? 27.575 8.348 -50.612 1.00 57.25 217 GLN A N 1
ATOM 1615 C CA . GLN A 1 217 ? 26.405 8.873 -49.908 1.00 57.25 217 GLN A CA 1
ATOM 1616 C C . GLN A 1 217 ? 26.388 10.408 -49.903 1.00 57.25 217 GLN A C 1
ATOM 1618 O O . GLN A 1 217 ? 27.390 11.089 -49.688 1.00 57.25 217 GLN A O 1
ATOM 1623 N N . ALA A 1 218 ? 25.209 10.975 -50.175 1.00 59.28 218 ALA A N 1
ATOM 1624 C CA . ALA A 1 218 ? 24.976 12.403 -50.022 1.00 59.28 218 ALA A CA 1
ATOM 1625 C C . ALA A 1 218 ? 24.743 12.723 -48.542 1.00 59.28 218 ALA A C 1
ATOM 1627 O O . ALA A 1 218 ? 23.938 12.067 -47.884 1.00 59.28 218 ALA A O 1
ATOM 1628 N N . CYS A 1 219 ? 25.397 13.770 -48.042 1.00 61.94 219 CYS A N 1
ATOM 1629 C CA . CYS A 1 219 ? 25.184 14.251 -46.684 1.00 61.94 219 CYS A CA 1
ATOM 1630 C C . CYS A 1 219 ? 23.702 14.574 -46.420 1.00 61.94 219 CYS A C 1
ATOM 1632 O O . CYS A 1 219 ? 23.082 15.332 -47.172 1.00 61.94 219 CYS A O 1
ATOM 1634 N N . THR A 1 220 ? 23.145 14.040 -45.333 1.00 64.81 220 THR A N 1
ATOM 1635 C CA . THR A 1 220 ? 21.784 14.352 -44.871 1.00 64.81 220 THR A CA 1
ATOM 1636 C C . THR A 1 220 ? 21.746 15.667 -44.071 1.00 64.81 220 THR A C 1
ATOM 1638 O O . THR A 1 220 ? 22.782 16.224 -43.694 1.00 64.81 220 THR A O 1
ATOM 1641 N N . ASP A 1 221 ? 20.544 16.210 -43.846 1.00 63.53 221 ASP A N 1
ATOM 1642 C CA . ASP A 1 221 ? 20.274 17.347 -42.946 1.00 63.53 221 ASP A CA 1
ATOM 1643 C C . ASP A 1 221 ? 21.106 18.623 -43.180 1.00 63.53 221 ASP A C 1
ATOM 1645 O O . ASP A 1 221 ? 21.659 19.218 -42.255 1.00 63.53 221 ASP A O 1
ATOM 1649 N N . SER A 1 222 ? 21.169 19.092 -44.432 1.00 62.47 222 SER A N 1
ATOM 1650 C CA . SER A 1 222 ? 21.854 20.345 -44.822 1.00 62.47 222 SER A CA 1
ATOM 1651 C C . SER A 1 222 ? 23.356 20.390 -44.495 1.00 62.47 222 SER A C 1
ATOM 1653 O O . SER A 1 222 ? 23.952 21.467 -44.411 1.00 62.47 222 SER A O 1
ATOM 1655 N N . ARG A 1 223 ? 23.993 19.231 -44.307 1.00 68.62 223 ARG A N 1
ATOM 1656 C CA . ARG A 1 223 ? 25.445 19.136 -44.138 1.00 68.62 223 ARG A CA 1
ATOM 1657 C C . ARG A 1 223 ? 26.146 19.226 -45.493 1.00 68.62 223 ARG A C 1
ATOM 1659 O O . ARG A 1 223 ? 25.621 18.795 -46.517 1.00 68.62 223 ARG A O 1
ATOM 1666 N N . VAL A 1 224 ? 27.351 19.788 -45.501 1.00 67.25 224 VAL A N 1
ATOM 1667 C CA . VAL A 1 224 ? 28.192 19.896 -46.701 1.00 67.25 224 VAL A CA 1
ATOM 1668 C C . VAL A 1 224 ? 29.350 18.916 -46.575 1.00 67.25 224 VAL A C 1
ATOM 1670 O O . VAL A 1 224 ? 30.000 18.864 -45.532 1.00 67.25 224 VAL A O 1
ATOM 1673 N N . CYS A 1 225 ? 29.621 18.168 -47.644 1.00 68.56 225 CYS A N 1
ATOM 1674 C CA . CYS A 1 225 ? 30.801 17.315 -47.734 1.00 68.56 225 CYS A CA 1
ATOM 1675 C C . CYS A 1 225 ? 32.064 18.185 -47.785 1.00 68.56 225 CYS A C 1
ATOM 1677 O O . CYS A 1 225 ? 32.243 18.988 -48.713 1.00 68.56 225 CYS A O 1
ATOM 1679 N N . MET A 1 226 ? 32.921 18.050 -46.773 1.00 66.25 226 MET A N 1
ATOM 1680 C CA . MET A 1 226 ? 34.212 18.725 -46.693 1.00 66.25 226 MET A CA 1
ATOM 1681 C C . MET A 1 226 ? 35.327 17.695 -46.554 1.00 66.25 226 MET A C 1
ATOM 1683 O O . MET A 1 226 ? 35.270 16.824 -45.694 1.00 66.25 226 MET A O 1
ATOM 1687 N N . CYS A 1 227 ? 36.366 17.849 -47.370 1.00 65.19 227 CYS A N 1
ATOM 1688 C CA . CYS A 1 227 ? 37.547 16.997 -47.320 1.00 65.19 227 CYS A CA 1
ATOM 1689 C C . CYS A 1 227 ? 38.719 17.711 -46.674 1.00 65.19 227 CYS A C 1
ATOM 1691 O O . CYS A 1 227 ? 38.888 18.927 -46.841 1.00 65.19 227 CYS A O 1
ATOM 1693 N N . PHE A 1 228 ? 39.539 16.940 -45.969 1.00 63.31 228 PHE A N 1
ATOM 1694 C CA . PHE A 1 228 ? 40.719 17.440 -45.285 1.00 63.31 228 PHE A CA 1
ATOM 1695 C C . PHE A 1 228 ? 41.980 16.852 -45.923 1.00 63.31 228 PHE A C 1
ATOM 1697 O O . PHE A 1 228 ? 42.035 15.681 -46.293 1.00 63.31 228 PHE A O 1
ATOM 1704 N N . GLU A 1 229 ? 42.989 17.703 -46.095 1.00 56.09 229 GLU A N 1
ATOM 1705 C CA . GLU A 1 229 ? 44.328 17.286 -46.500 1.00 56.09 229 GLU A CA 1
ATOM 1706 C C . GLU A 1 229 ? 45.112 17.014 -45.201 1.00 56.09 229 GLU A C 1
ATOM 1708 O O . GLU A 1 229 ? 45.506 17.956 -44.515 1.00 56.09 229 GLU A O 1
ATOM 1713 N N . ASP A 1 230 ? 45.279 15.728 -44.876 1.00 50.31 230 ASP A N 1
ATOM 1714 C CA . ASP A 1 230 ? 46.051 15.123 -43.774 1.00 50.31 230 ASP A CA 1
ATOM 1715 C C . ASP A 1 230 ? 45.444 15.083 -42.352 1.00 50.31 230 ASP A C 1
ATOM 1717 O O . ASP A 1 230 ? 45.014 16.077 -41.769 1.00 50.31 230 ASP A O 1
ATOM 1721 N N . ASP A 1 231 ? 45.557 13.893 -41.750 1.00 48.09 231 ASP A N 1
ATOM 1722 C CA . ASP A 1 231 ? 45.088 13.465 -40.421 1.00 48.09 231 ASP A CA 1
ATOM 1723 C C . ASP A 1 231 ? 45.951 13.997 -39.253 1.00 48.09 231 ASP A C 1
ATOM 1725 O O . ASP A 1 231 ? 46.086 13.402 -38.183 1.00 48.09 231 ASP A O 1
ATOM 1729 N N . SER A 1 232 ? 46.626 15.129 -39.466 1.00 43.09 232 SER A N 1
ATOM 1730 C CA . SER A 1 232 ? 47.525 15.711 -38.475 1.00 43.09 232 SER A CA 1
ATOM 1731 C C . SER A 1 232 ? 46.961 17.028 -37.961 1.00 43.09 232 SER A C 1
ATOM 1733 O O . SER A 1 232 ? 46.839 18.018 -38.677 1.00 43.09 232 SER A O 1
ATOM 1735 N N . SER A 1 233 ? 46.699 17.073 -36.661 1.00 38.41 233 SER A N 1
ATOM 1736 C CA . SER A 1 233 ? 46.505 18.286 -35.863 1.00 38.41 233 SER A CA 1
ATOM 1737 C C . SER A 1 233 ? 47.767 19.176 -35.797 1.00 38.41 233 SER A C 1
ATOM 1739 O O . SER A 1 233 ? 47.969 19.912 -34.832 1.00 38.41 233 SER A O 1
ATOM 1741 N N . VAL A 1 234 ? 48.634 19.135 -36.815 1.00 34.09 234 VAL A N 1
ATOM 1742 C CA . VAL A 1 234 ? 49.893 19.876 -36.877 1.00 34.09 234 VAL A CA 1
ATOM 1743 C C . VAL A 1 234 ? 49.700 21.127 -37.730 1.00 34.09 234 VAL A C 1
ATOM 1745 O O . VAL A 1 234 ? 49.436 21.076 -38.928 1.00 34.09 234 VAL A O 1
ATOM 1748 N N . GLU A 1 235 ? 49.855 22.281 -37.090 1.00 32.09 235 GLU A N 1
ATOM 1749 C CA . GLU A 1 235 ? 49.879 23.600 -37.717 1.00 32.09 235 GLU A CA 1
ATOM 1750 C C . GLU A 1 235 ? 51.007 23.682 -38.766 1.00 32.09 235 GLU A C 1
ATOM 1752 O O . GLU A 1 235 ? 52.183 23.817 -38.427 1.00 32.09 235 GLU A O 1
ATOM 1757 N N . TYR A 1 236 ? 50.665 23.581 -40.056 1.00 36.19 236 TYR A N 1
ATOM 1758 C CA . TYR A 1 236 ? 51.621 23.739 -41.156 1.00 36.19 236 TYR A CA 1
ATOM 1759 C C . TYR A 1 236 ? 51.596 25.177 -41.700 1.00 36.19 236 TYR A C 1
ATOM 1761 O O . TYR A 1 236 ? 50.601 25.643 -42.260 1.00 36.19 236 TYR A O 1
ATOM 1769 N N . ASP A 1 237 ? 52.713 25.894 -41.541 1.00 34.84 237 ASP A N 1
ATOM 1770 C CA . ASP A 1 237 ? 52.916 27.254 -42.055 1.00 34.84 237 ASP A CA 1
ATOM 1771 C C . ASP A 1 237 ? 53.085 27.245 -43.590 1.00 34.84 237 ASP A C 1
ATOM 1773 O O . ASP A 1 237 ? 54.108 26.832 -44.147 1.00 34.84 237 ASP A O 1
ATOM 1777 N N . TYR A 1 238 ? 52.057 27.735 -44.285 1.00 37.81 238 TYR A N 1
ATOM 1778 C CA . TYR A 1 238 ? 51.954 27.769 -45.747 1.00 37.81 238 TYR A CA 1
ATOM 1779 C C . TYR A 1 238 ? 52.833 28.827 -46.440 1.00 37.81 238 TYR A C 1
ATOM 1781 O O . TYR A 1 238 ? 52.831 28.915 -47.671 1.00 37.81 238 TYR A O 1
ATOM 1789 N N . THR A 1 239 ? 53.623 29.624 -45.717 1.00 35.59 239 THR A N 1
ATOM 1790 C CA . THR A 1 239 ? 54.457 30.658 -46.356 1.00 35.59 239 THR A CA 1
ATOM 1791 C C . THR A 1 239 ? 55.718 30.124 -47.047 1.00 35.59 239 THR A C 1
ATOM 1793 O O . THR A 1 239 ? 56.370 30.880 -47.771 1.00 35.59 239 THR A O 1
ATOM 1796 N N . LYS A 1 240 ? 56.081 28.835 -46.898 1.00 39.09 240 LYS A N 1
ATOM 1797 C CA . LYS A 1 240 ? 57.433 28.375 -47.278 1.00 39.09 240 LYS A CA 1
ATOM 1798 C C . LYS A 1 240 ? 57.649 27.558 -48.551 1.00 39.09 240 LYS A C 1
ATOM 1800 O O . LYS A 1 240 ? 58.811 27.499 -48.950 1.00 39.09 240 LYS A O 1
ATOM 1805 N N . ARG A 1 241 ? 56.668 26.988 -49.270 1.00 37.53 241 ARG A N 1
ATOM 1806 C CA . ARG A 1 241 ? 56.973 26.308 -50.562 1.00 37.53 241 ARG A CA 1
ATOM 1807 C C . ARG A 1 241 ? 55.859 26.352 -51.611 1.00 37.53 241 ARG A C 1
ATOM 1809 O O . ARG A 1 241 ? 55.126 25.398 -51.813 1.00 37.53 241 ARG A O 1
ATOM 1816 N N . LEU A 1 242 ? 55.886 27.404 -52.427 1.00 39.16 242 LEU A N 1
ATOM 1817 C CA . LEU A 1 242 ? 55.174 27.534 -53.710 1.00 39.16 242 LEU A CA 1
ATOM 1818 C C . LEU A 1 242 ? 55.768 26.681 -54.859 1.00 39.16 242 LEU A C 1
ATOM 1820 O O . LEU A 1 242 ? 55.719 27.077 -56.021 1.00 39.16 242 LEU A O 1
ATOM 1824 N N . ARG A 1 243 ? 56.392 25.529 -54.582 1.00 38.50 243 ARG A N 1
ATOM 1825 C CA . ARG A 1 243 ? 57.003 24.703 -55.639 1.00 38.50 243 ARG A CA 1
ATOM 1826 C C . ARG A 1 243 ? 56.930 23.218 -55.322 1.00 38.50 243 ARG A C 1
ATOM 1828 O O . ARG A 1 243 ? 57.876 22.671 -54.763 1.00 38.50 243 ARG A O 1
ATOM 1835 N N . ARG A 1 244 ? 55.835 22.588 -55.746 1.00 35.53 244 ARG A N 1
ATOM 1836 C CA . ARG A 1 244 ? 55.781 21.277 -56.419 1.00 35.53 244 ARG A CA 1
ATOM 1837 C C . ARG A 1 244 ? 54.317 20.968 -56.740 1.00 35.53 244 ARG A C 1
ATOM 1839 O O . ARG A 1 244 ? 53.465 21.087 -55.872 1.00 35.53 244 ARG A O 1
ATOM 1846 N N . ASN A 1 245 ? 54.051 20.596 -57.992 1.00 36.03 245 ASN A N 1
ATOM 1847 C CA . ASN A 1 245 ? 52.796 19.983 -58.425 1.00 36.03 245 ASN A CA 1
ATOM 1848 C C . ASN A 1 245 ? 52.653 18.622 -57.733 1.00 36.03 245 ASN A C 1
ATOM 1850 O O . ASN A 1 245 ? 53.036 17.601 -58.295 1.00 36.03 245 ASN A O 1
ATOM 1854 N N . ILE A 1 246 ? 52.163 18.617 -56.502 1.00 38.25 246 ILE A N 1
ATOM 1855 C CA . ILE A 1 246 ? 51.669 17.415 -55.843 1.00 38.25 246 ILE A CA 1
ATOM 1856 C C . ILE A 1 246 ? 50.161 17.620 -55.812 1.00 38.25 246 ILE A C 1
ATOM 1858 O O . ILE A 1 246 ? 49.692 18.582 -55.209 1.00 38.25 246 ILE A O 1
ATOM 1862 N N . LYS A 1 247 ? 49.414 16.795 -56.556 1.00 38.22 247 LYS A N 1
ATOM 1863 C CA . LYS A 1 247 ? 47.977 16.665 -56.307 1.00 38.22 247 LYS A CA 1
ATOM 1864 C C . LYS A 1 247 ? 47.876 16.132 -54.874 1.00 38.22 247 LYS A C 1
ATOM 1866 O O . LYS A 1 247 ? 48.459 15.073 -54.642 1.00 38.22 247 LYS A O 1
ATOM 1871 N N . PRO A 1 248 ? 47.271 16.857 -53.924 1.00 45.59 248 PRO A N 1
ATOM 1872 C CA . PRO A 1 248 ? 47.075 16.305 -52.595 1.00 45.59 248 PRO A CA 1
ATOM 1873 C C . PRO A 1 248 ? 46.203 15.057 -52.751 1.00 45.59 248 PRO A C 1
ATOM 1875 O O . PRO A 1 248 ? 45.171 15.100 -53.425 1.00 45.59 248 PRO A O 1
ATOM 1878 N N . GLU A 1 249 ? 46.671 13.924 -52.232 1.00 48.03 249 GLU A N 1
ATOM 1879 C CA . GLU A 1 249 ? 45.829 12.741 -52.086 1.00 48.03 249 GLU A CA 1
ATOM 1880 C C . GLU A 1 249 ? 44.800 13.100 -51.017 1.00 48.03 249 GLU A C 1
ATOM 1882 O O . GLU A 1 249 ? 45.141 13.219 -49.843 1.00 48.03 249 GLU A O 1
ATOM 1887 N N . ILE A 1 250 ? 43.566 13.377 -51.433 1.00 53.75 250 ILE A N 1
ATOM 1888 C CA . ILE A 1 250 ? 42.449 13.540 -50.505 1.00 53.75 250 ILE A CA 1
ATOM 1889 C C . ILE A 1 250 ? 42.263 12.182 -49.823 1.00 53.75 250 ILE A C 1
ATOM 1891 O O . ILE A 1 250 ? 42.056 11.193 -50.523 1.00 53.75 250 ILE A O 1
ATOM 1895 N N . ARG A 1 251 ? 42.420 12.131 -48.495 1.00 55.69 251 ARG A N 1
ATOM 1896 C CA . ARG A 1 251 ? 42.430 10.871 -47.732 1.00 55.69 251 ARG A CA 1
ATOM 1897 C C . ARG A 1 251 ? 41.212 10.644 -46.841 1.00 55.69 251 ARG A C 1
ATOM 1899 O O . ARG A 1 251 ? 41.044 9.506 -46.445 1.00 55.69 251 ARG A O 1
ATOM 1906 N N . ALA A 1 252 ? 40.417 11.677 -46.543 1.00 60.69 252 ALA A N 1
ATOM 1907 C CA . ALA A 1 252 ? 39.185 11.543 -45.761 1.00 60.69 252 ALA A CA 1
ATOM 1908 C C . ALA A 1 252 ? 38.213 12.712 -46.015 1.00 60.69 252 ALA A C 1
ATOM 1910 O O . ALA A 1 252 ? 38.645 13.875 -46.144 1.00 60.69 252 ALA A O 1
ATOM 1911 N N . CYS A 1 253 ? 36.907 12.434 -46.070 1.00 67.19 253 CYS A N 1
ATOM 1912 C CA . CYS A 1 253 ? 35.868 13.430 -46.351 1.00 67.19 253 CYS A CA 1
ATOM 1913 C C . CYS A 1 253 ? 34.636 13.249 -45.452 1.00 67.19 253 CYS A C 1
ATOM 1915 O O . CYS A 1 253 ? 33.918 12.271 -45.556 1.00 67.19 253 CYS A O 1
ATOM 1917 N N . ARG A 1 254 ? 34.301 14.259 -44.635 1.00 69.19 254 ARG A N 1
ATOM 1918 C CA . ARG A 1 254 ? 33.168 14.183 -43.694 1.00 69.19 254 ARG A CA 1
ATOM 1919 C C . ARG A 1 254 ? 32.063 15.190 -44.006 1.00 69.19 254 ARG A C 1
ATOM 1921 O O . ARG A 1 254 ? 32.317 16.339 -44.385 1.00 69.19 254 ARG A O 1
ATOM 1928 N N . CYS A 1 255 ? 30.823 14.811 -43.720 1.00 71.19 255 CYS A N 1
ATOM 1929 C CA . CYS A 1 255 ? 29.677 15.714 -43.643 1.00 71.19 255 CYS A CA 1
ATOM 1930 C C . CYS A 1 255 ? 29.730 16.643 -42.411 1.00 71.19 255 CYS A C 1
ATOM 1932 O O . CYS A 1 255 ? 29.637 16.190 -41.267 1.00 71.19 255 CYS A O 1
ATOM 1934 N N . VAL A 1 256 ? 29.788 17.965 -42.629 1.00 69.88 256 VAL A N 1
ATOM 1935 C CA . VAL A 1 256 ? 29.813 18.987 -41.557 1.00 69.88 256 VAL A CA 1
ATOM 1936 C C . VAL A 1 256 ? 28.646 19.979 -41.650 1.00 69.88 256 VAL A C 1
ATOM 1938 O O . VAL A 1 256 ? 28.162 20.288 -42.739 1.00 69.88 256 VAL A O 1
ATOM 1941 N N . LEU A 1 257 ? 28.195 20.505 -40.502 1.00 64.44 257 LEU A N 1
ATOM 1942 C CA . LEU A 1 257 ? 27.167 21.555 -40.432 1.00 64.44 257 LEU A CA 1
ATOM 1943 C C . LEU A 1 257 ? 27.680 22.868 -41.047 1.00 64.44 257 LEU A C 1
ATOM 1945 O O . LEU A 1 257 ? 28.799 23.299 -40.757 1.00 64.44 257 LEU A O 1
ATOM 1949 N N . GLU A 1 258 ? 26.832 23.551 -41.825 1.00 55.72 258 GLU A N 1
ATOM 1950 C CA . GLU A 1 258 ? 27.183 24.784 -42.556 1.00 55.72 258 GLU A CA 1
ATOM 1951 C C . GLU A 1 258 ? 27.800 25.886 -41.664 1.00 55.72 258 GLU A C 1
ATOM 1953 O O . GLU A 1 258 ? 28.642 26.659 -42.121 1.00 55.72 258 GLU A O 1
ATOM 1958 N N . MET A 1 259 ? 27.457 25.929 -40.369 1.00 47.12 259 MET A N 1
ATOM 1959 C CA . MET A 1 259 ? 27.940 26.950 -39.424 1.00 47.12 259 MET A CA 1
ATOM 1960 C C . MET A 1 259 ? 29.412 26.788 -38.999 1.00 47.12 259 MET A C 1
ATOM 1962 O O . MET A 1 259 ? 30.026 27.758 -38.559 1.00 47.12 259 MET A O 1
ATOM 1966 N N . VAL A 1 260 ? 30.019 25.604 -39.157 1.00 44.22 260 VAL A N 1
ATOM 1967 C CA . VAL A 1 260 ? 31.457 25.387 -38.872 1.00 44.22 260 VAL A CA 1
ATOM 1968 C C . VAL A 1 260 ? 32.331 25.807 -40.066 1.00 44.22 260 VAL A C 1
ATOM 1970 O O . VAL A 1 260 ? 33.552 25.925 -39.960 1.00 44.22 260 VAL A O 1
ATOM 1973 N N . ALA A 1 261 ? 31.719 26.138 -41.209 1.00 41.72 261 ALA A N 1
ATOM 1974 C CA . ALA A 1 261 ? 32.434 26.607 -42.389 1.00 41.72 261 ALA A CA 1
ATOM 1975 C C . ALA A 1 261 ? 33.002 28.033 -42.244 1.00 41.72 261 ALA A C 1
ATOM 1977 O O . ALA A 1 261 ? 33.664 28.508 -43.163 1.00 41.72 261 ALA A O 1
ATOM 1978 N N . THR A 1 262 ? 32.814 28.753 -41.140 1.00 34.31 262 THR A N 1
ATOM 1979 C CA . THR A 1 262 ? 33.472 30.054 -40.919 1.00 34.31 262 THR A CA 1
ATOM 1980 C C . THR A 1 262 ? 34.572 29.920 -39.874 1.00 34.31 262 THR A C 1
ATOM 1982 O O . THR A 1 262 ? 34.288 29.730 -38.696 1.00 34.31 262 THR A O 1
ATOM 1985 N N . THR A 1 263 ? 35.840 30.017 -40.283 1.00 39.19 263 THR A N 1
ATOM 1986 C CA . THR A 1 263 ? 36.956 30.026 -39.330 1.00 39.19 263 THR A CA 1
ATOM 1987 C C . THR A 1 263 ? 36.955 31.271 -38.434 1.00 39.19 263 THR A C 1
ATOM 1989 O O . THR A 1 263 ? 36.468 32.328 -38.845 1.00 39.19 263 THR A O 1
ATOM 1992 N N . PRO A 1 264 ? 37.544 31.140 -37.231 1.00 45.84 264 PRO A N 1
ATOM 1993 C CA . PRO A 1 264 ? 37.501 32.103 -36.138 1.00 45.84 264 PRO A CA 1
ATOM 1994 C C . PRO A 1 264 ? 38.552 33.212 -36.282 1.00 45.84 264 PRO A C 1
ATOM 1996 O O . PRO A 1 264 ? 39.509 33.084 -37.040 1.00 45.84 264 PRO A O 1
ATOM 1999 N N . ASN A 1 265 ? 38.413 34.242 -35.443 1.00 36.59 265 ASN A N 1
ATOM 2000 C CA . ASN A 1 265 ? 39.415 35.269 -35.136 1.00 36.59 265 ASN A CA 1
ATOM 2001 C C . ASN A 1 265 ? 39.795 36.219 -36.307 1.00 36.59 265 ASN A C 1
ATOM 2003 O O . ASN A 1 265 ? 40.510 35.827 -37.229 1.00 36.59 265 ASN A O 1
ATOM 2007 N N . PRO A 1 266 ? 39.414 37.513 -36.250 1.00 37.38 266 PRO A N 1
ATOM 2008 C CA . PRO A 1 266 ? 39.633 38.478 -37.335 1.00 37.38 266 PRO A CA 1
ATOM 2009 C C . PRO A 1 266 ? 41.107 38.833 -37.619 1.00 37.38 266 PRO A C 1
ATOM 2011 O O . PRO A 1 266 ? 41.368 39.606 -38.537 1.00 37.38 266 PRO A O 1
ATOM 2014 N N . ASN A 1 267 ? 42.075 38.276 -36.880 1.00 34.69 267 ASN A N 1
ATOM 2015 C CA . ASN A 1 267 ? 43.496 38.611 -37.027 1.00 34.69 267 ASN A CA 1
ATOM 2016 C C . ASN A 1 267 ? 44.369 37.535 -37.696 1.00 34.69 267 ASN A C 1
ATOM 2018 O O . ASN A 1 267 ? 45.568 37.755 -37.857 1.00 34.69 267 ASN A O 1
ATOM 2022 N N . LEU A 1 268 ? 43.812 36.405 -38.144 1.00 34.69 268 LEU A N 1
ATOM 2023 C CA . LEU A 1 268 ? 44.577 35.394 -38.881 1.00 34.69 268 LEU A CA 1
ATOM 2024 C C . LEU A 1 268 ? 44.081 35.292 -40.326 1.00 34.69 268 LEU A C 1
ATOM 2026 O O . LEU A 1 268 ? 43.061 34.674 -40.622 1.00 34.69 268 LEU A O 1
ATOM 2030 N N . ARG A 1 269 ? 44.844 35.882 -41.258 1.00 37.81 269 ARG A N 1
ATOM 2031 C CA . ARG A 1 269 ? 44.723 35.628 -42.704 1.00 37.81 269 ARG A CA 1
ATOM 2032 C C . ARG A 1 269 ? 45.137 34.182 -43.001 1.00 37.81 269 ARG A C 1
ATOM 2034 O O . ARG A 1 269 ? 46.250 33.928 -43.451 1.00 37.81 269 ARG A O 1
ATOM 2041 N N . SER A 1 270 ? 44.248 33.229 -42.745 1.00 34.44 270 SER A N 1
ATOM 2042 C CA . SER A 1 270 ? 44.424 31.834 -43.142 1.00 34.44 270 SER A CA 1
ATOM 2043 C C . SER A 1 270 ? 43.706 31.601 -44.472 1.00 34.44 270 SER A C 1
ATOM 2045 O O . SER A 1 270 ? 42.488 31.449 -44.522 1.00 34.44 270 SER A O 1
ATOM 2047 N N . ASN A 1 271 ? 44.463 31.594 -45.571 1.00 35.81 271 ASN A N 1
ATOM 2048 C CA . ASN A 1 271 ? 43.999 31.064 -46.854 1.00 35.81 271 ASN A CA 1
ATOM 2049 C C . ASN A 1 271 ? 43.894 29.531 -46.749 1.00 35.81 271 ASN A C 1
ATOM 2051 O O . ASN A 1 271 ? 44.734 28.816 -47.288 1.00 35.81 271 ASN A O 1
ATOM 2055 N N . ARG A 1 272 ? 42.877 29.010 -46.053 1.00 42.12 272 ARG A N 1
ATOM 2056 C CA . ARG A 1 272 ? 42.483 27.602 -46.201 1.00 42.12 272 ARG A CA 1
ATOM 2057 C C . ARG A 1 272 ? 41.618 27.499 -47.449 1.00 42.12 272 ARG A C 1
ATOM 2059 O O . ARG A 1 272 ? 40.518 28.051 -47.488 1.00 42.12 272 ARG A O 1
ATOM 2066 N N . LYS A 1 273 ? 42.112 26.829 -48.491 1.00 38.94 273 LYS A N 1
ATOM 2067 C CA . LYS A 1 273 ? 41.259 26.449 -49.619 1.00 38.94 273 LYS A CA 1
ATOM 2068 C C . LYS A 1 273 ? 40.248 25.426 -49.107 1.00 38.94 273 LYS A C 1
ATOM 2070 O O . LYS A 1 273 ? 40.614 24.312 -48.769 1.00 38.94 273 LYS A O 1
ATOM 2075 N N . LYS A 1 274 ? 38.980 25.825 -49.041 1.00 40.69 274 LYS A N 1
ATOM 2076 C CA . LYS A 1 274 ? 37.858 24.898 -48.889 1.00 40.69 274 LYS A CA 1
ATOM 2077 C C . LYS A 1 274 ? 37.656 24.213 -50.234 1.00 40.69 274 LYS A C 1
ATOM 2079 O O . LYS A 1 274 ? 37.335 24.894 -51.209 1.00 40.69 274 LYS A O 1
ATOM 2084 N N . ILE A 1 275 ? 37.861 22.906 -50.297 1.00 42.78 275 ILE A N 1
ATOM 2085 C CA . ILE A 1 275 ? 37.510 22.118 -51.476 1.00 42.78 275 ILE A CA 1
ATOM 2086 C C . ILE A 1 275 ? 36.099 21.591 -51.221 1.00 42.78 275 ILE A C 1
ATOM 2088 O O . ILE A 1 275 ? 35.889 20.790 -50.316 1.00 42.78 275 ILE A O 1
ATOM 2092 N N . LYS A 1 276 ? 35.111 22.105 -51.965 1.00 42.66 276 LYS A N 1
ATOM 2093 C CA . LYS A 1 276 ? 33.806 21.443 -52.061 1.00 42.66 276 LYS A CA 1
ATOM 2094 C C . LYS A 1 276 ? 34.011 20.193 -52.904 1.00 42.66 276 LYS A C 1
ATOM 2096 O O . LYS A 1 276 ? 34.506 20.313 -54.026 1.00 42.66 276 LYS A O 1
ATOM 2101 N N . CYS A 1 277 ? 33.624 19.035 -52.388 1.00 41.88 277 CYS A N 1
ATOM 2102 C CA . CYS A 1 277 ? 33.544 17.846 -53.219 1.00 41.88 277 CYS A CA 1
ATOM 2103 C C . CYS A 1 277 ? 32.409 18.003 -54.224 1.00 41.88 277 CYS A C 1
ATOM 2105 O O . CYS A 1 277 ? 31.245 18.131 -53.848 1.00 41.88 277 CYS A O 1
ATOM 2107 N N . ASN A 1 278 ? 32.759 18.010 -55.508 1.00 37.50 278 ASN A N 1
ATOM 2108 C CA . ASN A 1 278 ? 31.802 17.696 -56.553 1.00 37.50 278 ASN A CA 1
ATOM 2109 C C . ASN A 1 278 ? 31.698 16.175 -56.598 1.00 37.50 278 ASN A C 1
ATOM 2111 O O . ASN A 1 278 ? 32.644 15.502 -56.999 1.00 37.50 278 ASN A O 1
ATOM 2115 N N . THR A 1 279 ? 30.552 15.641 -56.194 1.00 38.22 279 THR A N 1
ATOM 2116 C CA . THR A 1 279 ? 30.175 14.248 -56.434 1.00 38.22 279 THR A CA 1
ATOM 2117 C C . THR A 1 279 ? 29.864 14.059 -57.918 1.00 38.22 279 THR A C 1
ATOM 2119 O O . THR A 1 279 ? 28.721 13.956 -58.348 1.00 38.22 279 THR A O 1
ATOM 2122 N N . SER A 1 280 ? 30.906 14.059 -58.741 1.00 35.94 280 SER A N 1
ATOM 2123 C CA . SER A 1 280 ? 30.845 13.549 -60.104 1.00 35.94 280 SER A CA 1
ATOM 2124 C C . SER A 1 280 ? 32.254 13.196 -60.549 1.00 35.94 280 SER A C 1
ATOM 2126 O O . SER A 1 280 ? 33.003 14.090 -60.932 1.00 35.94 280 SER A O 1
ATOM 2128 N N . GLU A 1 281 ? 32.600 11.913 -60.447 1.00 36.97 281 GLU A N 1
ATOM 2129 C CA . GLU A 1 281 ? 33.366 11.135 -61.437 1.00 36.97 281 GLU A CA 1
ATOM 2130 C C . GLU A 1 281 ? 33.984 9.899 -60.769 1.00 36.97 281 GLU A C 1
ATOM 2132 O O . GLU A 1 281 ? 35.155 9.886 -60.420 1.00 36.97 281 GLU A O 1
ATOM 2137 N N . HIS A 1 282 ? 33.196 8.830 -60.641 1.00 29.94 282 HIS A N 1
ATOM 2138 C CA . HIS A 1 282 ? 33.706 7.474 -60.850 1.00 29.94 282 HIS A CA 1
ATOM 2139 C C . HIS A 1 282 ? 32.593 6.610 -61.460 1.00 29.94 282 HIS A C 1
ATOM 2141 O O . HIS A 1 282 ? 31.808 5.939 -60.799 1.00 29.94 282 HIS A O 1
ATOM 2147 N N . SER A 1 283 ? 32.501 6.689 -62.783 1.00 29.67 283 SER A N 1
ATOM 2148 C CA . SER A 1 283 ? 31.939 5.647 -63.640 1.00 29.67 283 SER A CA 1
ATOM 2149 C C . SER A 1 283 ? 32.795 5.601 -64.896 1.00 29.67 283 SER A C 1
ATOM 2151 O O . SER A 1 283 ? 32.610 6.411 -65.802 1.00 29.67 283 SER A O 1
ATOM 2153 N N . ALA A 1 284 ? 33.767 4.692 -64.889 1.00 27.73 284 ALA A N 1
ATOM 2154 C CA . ALA A 1 284 ? 34.360 4.033 -66.050 1.00 27.73 284 ALA A CA 1
ATOM 2155 C C . ALA A 1 284 ? 35.195 2.850 -65.551 1.00 27.73 284 ALA A C 1
ATOM 2157 O O . ALA A 1 284 ? 36.052 3.084 -64.669 1.00 27.73 284 ALA A O 1
#

InterPro domains:
  IPR013222 Glycosyl hydrolase family 98, putative carbohydrate-binding module [PF08305] (1-110)
  IPR028974 TSP type-3 repeat [SSF103647] (112-213)
  IPR038637 NPCBM domain superfamily [G3DSA:2.60.120.1060] (1-110)

Secondary structure (DSSP, 8-state):
-EETTEE-SS-EEEEEPSSEEEE-TT-EEEEEEEEEE-TT---SS-EEEEEEEETT-S-EEEEEEEETTPPPEEEEEEE-TT-SEEEEEEEE--SSS---GGGEEEEEEEEE-S-TT-TT-SS-TTT-TTS----SS-SSS-TTT-SSTT-TT-SS-TTT-TTS----SSSSSS-TTT-SSTT-TT-SS-TTT-TTS----SS-SSS-TTTBSSSSPPPSTTEEEEEES-S------TTS-----------EEEEEEGGGGS---TT--------B--------

pLDDT: mean 71.75, std 19.66, range [27.73, 97.88]

Radius of gyration: 46.43 Å; chains: 1; bounding box: 97×54×122 Å

Foldseek 3Di:
DAWPRDDDPWDWDWFDAPKIKDFDQQFFFWKKKKKDFDLPWPPDQKKKKKFKDFPPDPDTPDIDIDTRPDDIDMDGGDTCHRTRMIIIGIDIDDDDDDRPSRRIIMTMTTDTAQASPAPVGRDLPPLGHPDDQDQQCPLPDGPSQACASNANVGSHLPPLGGPDDQDQQCPLPDGPSQAPQSNANVDSDLPPQGGPDDQDDPLPLPHGPQFFPVVPDDHPDQWFKWFDQDPDPDDDDPPPDPDDPDPRPGRGIGTDHPVVVDDDDPPDPDPDDTDGDDPDDDDD

Sequence (284 aa):
MNINGQNFKSGFVSKSTNPIIFGLKEKYHGLAFCVGISEHSTCGSGWAEFRLLIDESEHVLDSKTKNLGEDASCFDNINIFGARTLTFEAISGQSESECQLSLTWANARVYEDECPYDLSKVSAGLCGCGVPDEDSDGDGVLDCVDGCPRDPEKNSAGICGCGNKDVDTDGDHLHDCLDKCPNDPHKILQGECGCGVPEHDKDGDGFPDCFDCTDGQACTDSRVCMCFEDDSSVEYDYTKRLRRNIKPEIRACRCVLEMVATTPNPNLRSNRKKIKCNTSEHSA

Organism: NCBI:txid94617